Protein AF-A0A932DBH8-F1 (afdb_monomer_lite)

Foldseek 3Di:
DDDDPDDDPDPDPPPQADDLVRVLVCLVPDDLLCCCVRQFLDDAFPLCPVPSVLLVVLLVLLCVLQVAHSSQKGWGACRRRQAGLAQVGPGHGDDQADATEIEGEDQVLLVQQVVLLCVVQVVCVPPDDDLRVVLSVVVVVCVVLQKDFLLPSDRPDPDDDPSCVSSVVSNVSQCCSQVCSCVDPSCPVHHYGYMYGNDVVSVSVVSSVSSVSNNVVSVVVD

Secondary structure (DSSP, 8-state):
------PPP------SS--HHHHHHHHHHS-HHHHIIIIIISS--GGGTT-THHHHHHHHHHHHHHT--GGGEEEEHHHHHSB--SGGGTTPBP-TTS-EEEEEE-HHHHHHHHHHHHHHHGGGTTT--HHHHHHHHHHHHHHHTTEE-GGG----SSS--GGGHHHHHHHHHHHHHHHHGGGSTTTTT--EEEEEESSHHHHHHHHHHHHHHHHHHHHTT-

Structure (mmCIF, N/CA/C/O backbone):
data_AF-A0A932DBH8-F1
#
_entry.id   AF-A0A932DBH8-F1
#
loop_
_atom_site.group_PDB
_atom_site.id
_atom_site.type_symbol
_atom_site.label_atom_id
_atom_site.label_alt_id
_atom_site.label_comp_id
_atom_site.label_asym_id
_atom_site.label_entity_id
_atom_site.label_seq_id
_atom_site.pdbx_PDB_ins_code
_atom_site.Cartn_x
_atom_site.Cartn_y
_atom_site.Cartn_z
_atom_site.occupancy
_atom_site.B_iso_or_equiv
_atom_site.auth_seq_id
_atom_site.auth_comp_id
_atom_site.auth_asym_id
_atom_site.auth_atom_id
_atom_site.pdbx_PDB_model_num
ATOM 1 N N . MET A 1 1 ? -12.912 -29.266 56.607 1.00 39.12 1 MET A N 1
ATOM 2 C CA . MET A 1 1 ? -12.223 -28.387 55.636 1.00 39.12 1 MET A CA 1
ATOM 3 C C . MET A 1 1 ? -13.196 -28.036 54.517 1.00 39.12 1 MET A C 1
ATOM 5 O O . MET A 1 1 ? -13.560 -28.918 53.755 1.00 39.12 1 MET A O 1
ATOM 9 N N . LYS A 1 2 ? -13.690 -26.791 54.468 1.00 37.81 2 LYS A N 1
ATOM 10 C CA . LYS A 1 2 ? -14.520 -26.282 53.362 1.00 37.81 2 LYS A CA 1
ATOM 11 C C . LYS A 1 2 ? -13.578 -25.707 52.302 1.00 37.81 2 LYS A C 1
ATOM 13 O O . LYS A 1 2 ? -12.932 -24.700 52.573 1.00 37.81 2 LYS A O 1
ATOM 18 N N . LEU A 1 3 ? -13.473 -26.346 51.137 1.00 34.62 3 LEU A N 1
ATOM 19 C CA . LEU A 1 3 ? -12.792 -25.749 49.989 1.00 34.62 3 LEU A CA 1
ATOM 20 C C . LEU A 1 3 ? -13.717 -24.713 49.348 1.00 34.62 3 LEU A C 1
ATOM 22 O O . LEU A 1 3 ? -14.810 -25.021 48.877 1.00 34.62 3 LEU A O 1
ATOM 26 N N . CYS A 1 4 ? -13.262 -23.467 49.410 1.00 33.50 4 CYS A N 1
ATOM 27 C CA . CYS A 1 4 ? -13.858 -22.302 48.786 1.00 33.50 4 CYS A CA 1
ATOM 28 C C . CYS A 1 4 ? -13.697 -22.434 47.264 1.00 33.50 4 CYS A C 1
ATOM 30 O O . CYS A 1 4 ? -12.574 -22.465 46.767 1.00 33.50 4 CYS A O 1
ATOM 32 N N . ALA A 1 5 ? -14.802 -22.544 46.526 1.00 35.19 5 ALA A N 1
ATOM 33 C CA . ALA A 1 5 ? -14.783 -22.475 45.070 1.00 35.19 5 ALA A CA 1
ATOM 34 C C . ALA A 1 5 ? -14.672 -21.002 44.652 1.00 35.19 5 ALA A C 1
ATOM 36 O O . ALA A 1 5 ? -15.666 -20.278 44.584 1.00 35.19 5 ALA A O 1
ATOM 37 N N . THR A 1 6 ? -13.449 -20.543 44.398 1.00 35.84 6 THR A N 1
ATOM 38 C CA . THR A 1 6 ? -13.183 -19.272 43.724 1.00 35.84 6 THR A CA 1
ATOM 39 C C . THR A 1 6 ? -13.709 -19.370 42.294 1.00 35.84 6 THR A C 1
ATOM 41 O O . THR A 1 6 ? -13.144 -20.066 41.451 1.00 35.84 6 THR A O 1
ATOM 44 N N . LYS A 1 7 ? -14.828 -18.690 42.015 1.00 37.97 7 LYS A N 1
ATOM 45 C CA . LYS A 1 7 ? -15.290 -18.446 40.644 1.00 37.97 7 LYS A CA 1
ATOM 46 C C . LYS A 1 7 ? -14.158 -17.765 39.875 1.00 37.97 7 LYS A C 1
ATOM 48 O O . LYS A 1 7 ? -13.693 -16.705 40.291 1.00 37.97 7 LYS A O 1
ATOM 53 N N . MET A 1 8 ? -13.732 -18.376 38.770 1.00 27.36 8 MET A N 1
ATOM 54 C CA . MET A 1 8 ? -12.847 -17.721 37.811 1.00 27.36 8 MET A CA 1
ATOM 55 C C . MET A 1 8 ? -13.510 -16.420 37.335 1.00 27.36 8 MET A C 1
ATOM 57 O O . MET A 1 8 ? -14.728 -16.419 37.119 1.00 27.36 8 MET A O 1
ATOM 61 N N . PRO A 1 9 ? -12.757 -15.316 37.190 1.00 32.94 9 PRO A N 1
ATOM 62 C CA . PRO A 1 9 ? -13.308 -14.090 36.645 1.00 32.94 9 PRO A CA 1
ATOM 63 C C . PRO A 1 9 ? -13.837 -14.398 35.247 1.00 32.94 9 PRO A C 1
ATOM 65 O O . PRO A 1 9 ? -13.122 -14.940 34.409 1.00 32.94 9 PRO A O 1
ATOM 68 N N . THR A 1 10 ? -15.102 -14.077 35.007 1.00 35.34 10 THR A N 1
ATOM 69 C CA . THR A 1 10 ? -15.668 -14.028 33.663 1.00 35.34 10 THR A CA 1
ATOM 70 C C . THR A 1 10 ? -14.841 -13.036 32.854 1.00 35.34 10 THR A C 1
ATOM 72 O O . THR A 1 10 ? -14.970 -11.827 33.060 1.00 35.34 10 THR A O 1
ATOM 75 N N . GLU A 1 11 ? -13.971 -13.540 31.977 1.00 32.91 11 GLU A N 1
ATOM 76 C CA . GLU A 1 11 ? -13.321 -12.734 30.951 1.00 32.91 11 GLU A CA 1
ATOM 77 C C . GLU A 1 11 ? -14.417 -12.012 30.167 1.00 32.91 11 GLU A C 1
ATOM 79 O O . GLU A 1 11 ? -15.213 -12.613 29.443 1.00 32.91 11 GLU A O 1
ATOM 84 N N . GLN A 1 12 ? -14.498 -10.696 30.359 1.00 31.27 12 GLN A N 1
ATOM 85 C CA . GLN A 1 12 ? -15.204 -9.837 29.425 1.00 31.27 12 GLN A CA 1
ATOM 86 C C . GLN A 1 12 ? -14.538 -10.028 28.057 1.00 31.27 12 GLN A C 1
ATOM 88 O O . GLN A 1 12 ? -13.306 -10.040 27.999 1.00 31.27 12 GLN A O 1
ATOM 93 N N . PRO A 1 13 ? -15.297 -10.174 26.957 1.00 32.88 13 PRO A N 1
ATOM 94 C CA . PRO A 1 13 ? -14.702 -10.362 25.643 1.00 32.88 13 PRO A CA 1
ATOM 95 C C . PRO A 1 13 ? -13.777 -9.177 25.359 1.00 32.88 13 PRO A C 1
ATOM 97 O O . PRO A 1 13 ? -14.229 -8.031 25.293 1.00 32.88 13 PRO A O 1
ATOM 100 N N . SER A 1 14 ? -12.475 -9.442 25.236 1.00 40.16 14 SER A N 1
ATOM 101 C CA . SER A 1 14 ? -11.484 -8.419 24.919 1.00 40.16 14 SER A CA 1
ATOM 102 C C . SER A 1 14 ? -11.937 -7.669 23.667 1.00 40.16 14 SER A C 1
ATOM 104 O O . SER A 1 14 ? -12.169 -8.283 22.622 1.00 40.16 14 SER A O 1
ATOM 106 N N . LYS A 1 15 ? -12.076 -6.341 23.735 1.00 56.12 15 LYS A N 1
ATOM 107 C CA . LYS A 1 15 ? -12.276 -5.529 22.528 1.00 56.12 15 LYS A CA 1
ATOM 108 C C . LYS A 1 15 ? -11.072 -5.757 21.603 1.00 56.12 15 LYS A C 1
ATOM 110 O O . LYS A 1 15 ? -9.999 -5.216 21.842 1.00 56.12 15 LYS A O 1
ATOM 115 N N . ASN A 1 16 ? -11.243 -6.549 20.542 1.00 76.69 16 ASN A N 1
ATOM 116 C CA . ASN A 1 16 ? -10.166 -6.859 19.586 1.00 76.69 16 ASN A CA 1
ATOM 117 C C . ASN A 1 16 ? -9.625 -5.620 18.843 1.00 76.69 16 ASN A C 1
ATOM 119 O O . ASN A 1 16 ? -8.547 -5.684 18.254 1.00 76.69 16 ASN A O 1
ATOM 123 N N . TYR A 1 17 ? -10.349 -4.497 18.877 1.00 90.81 17 TYR A N 1
ATOM 124 C CA . TYR A 1 17 ? -10.002 -3.255 18.190 1.00 90.81 17 TYR A CA 1
ATOM 125 C C . TYR A 1 17 ? -10.025 -2.080 19.173 1.00 90.81 17 TYR A C 1
ATOM 127 O O . TYR A 1 17 ? -11.012 -1.952 19.906 1.00 90.81 17 TYR A O 1
ATOM 135 N N . PRO A 1 18 ? -8.990 -1.219 19.187 1.00 93.75 18 PRO A N 1
ATOM 136 C CA . PRO A 1 18 ? -9.001 -0.026 20.019 1.00 93.75 18 PRO A CA 1
ATOM 137 C C . PRO A 1 18 ? -10.040 0.974 19.502 1.00 93.75 18 PRO A C 1
ATOM 139 O O . PRO A 1 18 ? -10.257 1.112 18.298 1.00 93.75 18 PRO A O 1
ATOM 142 N N . THR A 1 19 ? -10.660 1.719 20.407 1.00 95.56 19 THR A N 1
ATOM 143 C CA . THR A 1 19 ? -11.367 2.958 20.069 1.00 95.56 19 THR A CA 1
ATOM 144 C C . THR A 1 19 ? -10.372 4.027 19.609 1.00 95.56 19 THR A C 1
ATOM 146 O O . THR A 1 19 ? -9.172 3.930 19.864 1.00 95.56 19 THR A O 1
ATOM 149 N N . ALA A 1 20 ? -10.858 5.093 18.970 1.00 95.25 20 ALA A N 1
ATOM 150 C CA . ALA A 1 20 ? -9.999 6.209 18.574 1.00 95.25 20 ALA A CA 1
ATOM 151 C C . ALA A 1 20 ? -9.260 6.840 19.771 1.00 95.25 20 ALA A C 1
ATOM 153 O O . ALA A 1 20 ? -8.087 7.176 19.648 1.00 95.25 20 ALA A O 1
ATOM 154 N N . ALA A 1 21 ? -9.917 6.964 20.930 1.00 95.31 21 ALA A N 1
ATOM 155 C CA . ALA A 1 21 ? -9.308 7.499 22.148 1.00 95.31 21 ALA A CA 1
ATOM 156 C C . ALA A 1 21 ? -8.219 6.567 22.704 1.00 95.31 21 ALA A C 1
ATOM 158 O O . ALA A 1 21 ? -7.109 7.013 22.981 1.00 95.31 21 ALA A O 1
ATOM 159 N N . GLU A 1 22 ? -8.498 5.262 22.781 1.00 96.25 22 GLU A N 1
ATOM 160 C CA . GLU A 1 22 ? -7.494 4.259 23.164 1.00 96.25 22 GLU A CA 1
ATOM 161 C C . GLU A 1 22 ? -6.307 4.278 22.190 1.00 96.25 22 GLU A C 1
ATOM 163 O O . GLU A 1 22 ? -5.158 4.216 22.612 1.00 96.25 22 GLU A O 1
ATOM 168 N N . PHE A 1 23 ? -6.558 4.431 20.886 1.00 96.69 23 PHE A N 1
ATOM 169 C CA . PHE A 1 23 ? -5.492 4.502 19.891 1.00 96.69 23 PHE A CA 1
ATOM 170 C C . PHE A 1 23 ? -4.655 5.780 19.999 1.00 96.69 23 PHE A C 1
ATOM 172 O O . PHE A 1 23 ? -3.435 5.697 19.885 1.00 96.69 23 PHE A O 1
ATOM 179 N N . LYS A 1 24 ? -5.266 6.942 20.278 1.00 96.25 24 LYS A N 1
ATOM 180 C CA . LYS A 1 24 ? -4.522 8.172 20.611 1.00 96.25 24 LYS A CA 1
ATOM 181 C C . LYS A 1 24 ? -3.577 7.928 21.789 1.00 96.25 24 LYS A C 1
ATOM 183 O O . LYS A 1 24 ? -2.393 8.237 21.687 1.00 96.25 24 LYS A O 1
ATOM 188 N N . GLN A 1 25 ? -4.065 7.280 22.847 1.00 96.44 25 GLN A N 1
ATOM 189 C CA . GLN A 1 25 ? -3.234 6.944 24.001 1.00 96.44 25 GLN A CA 1
ATOM 190 C C . GLN A 1 25 ? -2.076 6.011 23.629 1.00 96.44 25 GLN A C 1
ATOM 192 O O . GLN A 1 25 ? -0.950 6.221 24.080 1.00 96.44 25 GLN A O 1
ATOM 197 N N . LEU A 1 26 ? -2.310 5.014 22.767 1.00 96.56 26 LEU A N 1
ATOM 198 C CA . LEU A 1 26 ? -1.238 4.152 22.258 1.00 96.56 26 LEU A CA 1
ATOM 199 C C . LEU A 1 26 ? -0.172 4.969 21.515 1.00 96.56 26 LEU A C 1
ATOM 201 O O . LEU A 1 26 ? 1.011 4.794 21.790 1.00 96.56 26 LEU A O 1
ATOM 205 N N . LEU A 1 27 ? -0.570 5.890 20.628 1.00 96.88 27 LEU A N 1
ATOM 206 C CA . LEU A 1 27 ? 0.367 6.739 19.876 1.00 96.88 27 LEU A CA 1
ATOM 207 C C . LEU A 1 27 ? 1.259 7.592 20.792 1.00 96.88 27 LEU A C 1
ATOM 209 O O . LEU A 1 27 ? 2.428 7.826 20.470 1.00 96.88 27 LEU A O 1
ATOM 213 N N . LEU A 1 28 ? 0.728 8.055 21.925 1.00 96.19 28 LEU A N 1
ATOM 214 C CA . LEU A 1 28 ? 1.473 8.853 22.899 1.00 96.19 28 LEU A CA 1
ATOM 215 C C . LEU A 1 28 ? 2.406 8.001 23.770 1.00 96.19 28 LEU A C 1
ATOM 217 O O . LEU A 1 28 ? 3.508 8.449 24.079 1.00 96.19 28 LEU A O 1
ATOM 221 N N . THR A 1 29 ? 2.004 6.774 24.110 1.00 96.69 29 THR A N 1
ATOM 222 C CA . THR A 1 29 ? 2.664 5.957 25.147 1.00 96.69 29 THR A CA 1
ATOM 223 C C . THR A 1 29 ? 3.540 4.813 24.637 1.00 96.69 29 THR A C 1
ATOM 225 O O . THR A 1 29 ? 4.365 4.319 25.401 1.00 96.69 29 THR A O 1
ATOM 228 N N . GLN A 1 30 ? 3.395 4.378 23.381 1.00 97.25 30 GLN A N 1
ATOM 229 C CA . GLN A 1 30 ? 4.128 3.227 22.833 1.00 97.25 30 GLN A CA 1
ATOM 230 C C . GLN A 1 30 ? 5.017 3.598 21.635 1.00 97.25 30 GLN A C 1
ATOM 232 O O . GLN A 1 30 ? 4.721 4.553 20.904 1.00 97.25 30 GLN A O 1
ATOM 237 N N . PRO A 1 31 ? 6.091 2.826 21.373 1.00 98.25 31 PRO A N 1
ATOM 238 C CA . PRO A 1 31 ? 6.855 2.942 20.137 1.00 98.25 31 PRO A CA 1
ATOM 239 C C . PRO A 1 31 ? 5.971 2.696 18.907 1.00 98.25 31 PRO A C 1
ATOM 241 O O . PRO A 1 31 ? 5.260 1.696 18.813 1.00 98.25 31 PRO A O 1
ATOM 244 N N . LEU A 1 32 ? 6.039 3.589 17.916 1.00 98.25 32 LEU A N 1
ATOM 245 C CA . LEU A 1 32 ? 5.157 3.528 16.741 1.00 98.25 32 LEU A CA 1
ATOM 246 C C . LEU A 1 32 ? 5.311 2.229 15.938 1.00 98.25 32 LEU A C 1
ATOM 248 O O . LEU A 1 32 ? 4.333 1.728 15.390 1.00 98.25 32 LEU A O 1
ATOM 252 N N . GLU A 1 33 ? 6.518 1.670 15.880 1.00 98.25 33 GLU A N 1
ATOM 253 C CA . GLU A 1 33 ? 6.774 0.393 15.209 1.00 98.25 33 GLU A CA 1
ATOM 254 C C . GLU A 1 33 ? 6.017 -0.772 15.852 1.00 98.25 33 GLU A C 1
ATOM 256 O O . GLU A 1 33 ? 5.473 -1.620 15.142 1.00 98.25 33 GLU A O 1
ATOM 261 N N . GLU A 1 34 ? 5.943 -0.803 17.184 1.00 97.94 34 GLU A N 1
ATOM 262 C CA . GLU A 1 34 ? 5.200 -1.826 17.923 1.00 97.94 34 GLU A CA 1
ATOM 263 C C . GLU A 1 34 ? 3.701 -1.695 17.662 1.00 97.94 34 GLU A C 1
ATOM 265 O O . GLU A 1 34 ? 3.031 -2.695 17.398 1.00 97.94 34 GLU A O 1
ATOM 270 N N . ILE A 1 35 ? 3.187 -0.461 17.616 1.00 97.81 35 ILE A N 1
ATOM 271 C CA . ILE A 1 35 ? 1.789 -0.187 17.264 1.00 97.81 35 ILE A CA 1
ATOM 272 C C . ILE A 1 35 ? 1.485 -0.684 15.847 1.00 97.81 35 ILE A C 1
ATOM 274 O O . ILE A 1 35 ? 0.476 -1.361 15.644 1.00 97.81 35 ILE A O 1
ATOM 278 N N . VAL A 1 36 ? 2.345 -0.396 14.861 1.00 98.19 36 VAL A N 1
ATOM 279 C CA . VAL A 1 36 ? 2.147 -0.873 13.482 1.00 98.19 36 VAL A CA 1
ATOM 280 C C . VAL A 1 36 ? 2.123 -2.401 13.443 1.00 98.19 36 VAL A C 1
ATOM 282 O O . VAL A 1 36 ? 1.175 -2.983 12.909 1.00 98.19 36 VAL A O 1
ATOM 285 N N . LYS A 1 37 ? 3.113 -3.067 14.046 1.00 97.25 37 LYS A N 1
ATOM 286 C CA . LYS A 1 37 ? 3.195 -4.536 14.058 1.00 97.25 37 LYS A CA 1
ATOM 287 C C . LYS A 1 37 ? 1.969 -5.161 14.733 1.00 97.25 37 LYS A C 1
ATOM 289 O O . LYS A 1 37 ? 1.332 -6.037 14.151 1.00 97.25 37 LYS A O 1
ATOM 294 N N . ALA A 1 38 ? 1.592 -4.672 15.914 1.00 95.31 38 ALA A N 1
ATOM 295 C CA . ALA A 1 38 ? 0.528 -5.259 16.725 1.00 95.31 38 ALA A CA 1
ATOM 296 C C . ALA A 1 38 ? -0.892 -4.903 16.255 1.00 95.31 38 ALA A C 1
ATOM 298 O O . ALA A 1 38 ? -1.810 -5.704 16.427 1.00 95.31 38 ALA A O 1
ATOM 299 N N . ARG A 1 39 ? -1.109 -3.703 15.696 1.00 95.19 39 ARG A N 1
ATOM 300 C CA . ARG A 1 39 ? -2.458 -3.186 15.384 1.00 95.19 39 ARG A CA 1
ATOM 301 C C . ARG A 1 39 ? -2.751 -3.053 13.896 1.00 95.19 39 ARG A C 1
ATOM 303 O O . ARG A 1 39 ? -3.919 -3.125 13.521 1.00 95.19 39 ARG A O 1
ATOM 310 N N . ILE A 1 40 ? -1.733 -2.877 13.052 1.00 96.00 40 ILE A N 1
ATOM 311 C CA . ILE A 1 40 ? -1.911 -2.696 11.603 1.00 96.00 40 ILE A CA 1
ATOM 312 C C . ILE A 1 40 ? -1.561 -3.977 10.838 1.00 96.00 40 ILE A C 1
ATOM 314 O O . ILE A 1 40 ? -2.340 -4.388 9.983 1.00 96.00 40 ILE A O 1
ATOM 318 N N . PHE A 1 41 ? -0.453 -4.652 11.155 1.00 96.75 41 PHE A N 1
ATOM 319 C CA . PHE A 1 41 ? -0.038 -5.861 10.426 1.00 96.75 41 PHE A CA 1
ATOM 320 C C . PHE A 1 41 ? -0.645 -7.160 10.972 1.00 96.75 41 PHE A C 1
ATOM 322 O O . PHE A 1 41 ? -0.900 -8.083 10.204 1.00 96.75 41 PHE A O 1
ATOM 329 N N . ALA A 1 42 ? -0.935 -7.241 12.270 1.00 92.44 42 ALA A N 1
ATOM 330 C CA . ALA A 1 42 ? -1.436 -8.467 12.892 1.00 92.44 42 ALA A CA 1
ATOM 331 C C . ALA A 1 42 ? -2.961 -8.491 13.080 1.00 92.44 42 ALA A C 1
ATOM 333 O O . ALA A 1 42 ? -3.599 -7.460 13.292 1.00 92.44 42 ALA A O 1
ATOM 334 N N . GLY A 1 43 ? -3.550 -9.690 13.065 1.00 91.06 43 GLY A N 1
ATOM 335 C CA . GLY A 1 43 ? -4.957 -9.941 13.398 1.00 91.06 43 GLY A CA 1
ATOM 336 C C . GLY A 1 43 ? -5.954 -9.702 12.259 1.00 91.06 43 GLY A C 1
ATOM 337 O O . GLY A 1 43 ? -5.611 -9.223 11.175 1.00 91.06 43 GLY A O 1
ATOM 338 N N . VAL A 1 44 ? -7.226 -10.003 12.520 1.00 93.38 44 VAL A N 1
ATOM 339 C CA . VAL A 1 44 ? -8.316 -9.857 11.541 1.00 93.38 44 VAL A CA 1
ATOM 340 C C . VAL A 1 44 ? -8.663 -8.371 11.348 1.00 93.38 44 VAL A C 1
ATOM 342 O O . VAL A 1 44 ? -8.755 -7.645 12.339 1.00 93.38 44 VAL A O 1
ATOM 345 N N . PRO A 1 45 ? -8.845 -7.866 10.116 1.00 96.00 45 PRO A N 1
ATOM 346 C CA . PRO A 1 45 ? -9.290 -6.497 9.863 1.00 96.00 45 PRO A CA 1
ATOM 347 C C . PRO A 1 45 ? -10.661 -6.202 10.464 1.00 96.00 45 PRO A C 1
ATOM 349 O O . PRO A 1 45 ? -11.558 -7.039 10.392 1.00 96.00 45 PRO A O 1
ATOM 352 N N . TYR A 1 46 ? -10.846 -4.993 10.996 1.00 96.62 46 TYR A N 1
ATOM 353 C CA . TYR A 1 46 ? -12.129 -4.522 11.526 1.00 96.62 46 TYR A CA 1
ATOM 354 C C . TYR A 1 46 ? -13.282 -4.750 10.539 1.00 96.62 46 TYR A C 1
ATOM 356 O O . TYR A 1 46 ? -14.341 -5.255 10.920 1.00 96.62 46 TYR A O 1
ATOM 364 N N . ALA A 1 47 ? -13.046 -4.473 9.253 1.00 95.44 47 ALA A N 1
ATOM 365 C CA . ALA A 1 47 ? -14.006 -4.672 8.170 1.00 95.44 47 ALA A CA 1
ATOM 366 C C . ALA A 1 47 ? -14.487 -6.128 8.016 1.00 95.44 47 ALA A C 1
ATOM 368 O O . ALA A 1 47 ? -15.566 -6.356 7.470 1.00 95.44 47 ALA A O 1
ATOM 369 N N . PHE A 1 48 ? -13.715 -7.103 8.504 1.00 94.81 48 PHE A N 1
ATOM 370 C CA . PHE A 1 48 ? -14.013 -8.537 8.443 1.00 94.81 48 PHE A CA 1
ATOM 371 C C . PHE A 1 48 ? -14.260 -9.155 9.824 1.00 94.81 48 PHE A C 1
ATOM 373 O O . PHE A 1 48 ? -14.427 -10.364 9.931 1.00 94.81 48 PHE A O 1
ATOM 380 N N . SER A 1 49 ? -14.349 -8.346 10.883 1.00 93.00 49 SER A N 1
ATOM 381 C CA . SER A 1 49 ? -14.556 -8.814 12.264 1.00 93.00 49 SER A CA 1
ATOM 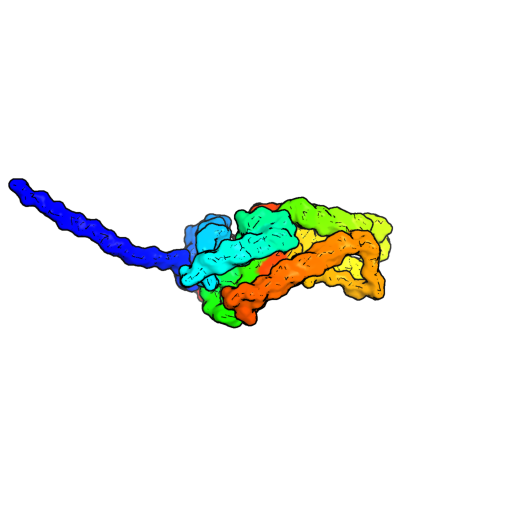382 C C . SER A 1 49 ? -15.770 -9.737 12.430 1.00 93.00 49 SER A C 1
ATOM 384 O O . SER A 1 49 ? -15.716 -10.705 13.182 1.00 93.00 49 SER A O 1
ATOM 386 N N . LYS A 1 50 ? -16.857 -9.472 11.693 1.00 91.62 50 LYS A N 1
ATOM 387 C CA . LYS A 1 50 ? -18.080 -10.296 11.687 1.00 91.62 50 LYS A CA 1
ATOM 388 C C . LYS A 1 50 ? -18.069 -11.418 10.642 1.00 91.62 50 LYS A C 1
ATOM 390 O O . LYS A 1 50 ? -18.971 -12.248 10.646 1.00 91.62 50 LYS A O 1
ATOM 395 N N . ARG A 1 51 ? -17.107 -11.408 9.714 1.00 90.56 51 ARG A N 1
ATOM 396 C CA . ARG A 1 51 ? -16.975 -12.374 8.609 1.00 90.56 51 ARG A CA 1
ATOM 397 C C . ARG A 1 51 ? -15.497 -12.647 8.299 1.00 90.56 51 ARG A C 1
ATOM 399 O O . ARG A 1 51 ? -15.013 -12.214 7.253 1.00 90.56 51 ARG A O 1
ATOM 406 N N . PRO A 1 52 ? -14.764 -13.353 9.176 1.00 90.62 52 PRO A N 1
ATOM 407 C CA . PRO A 1 52 ? -13.326 -13.560 8.991 1.00 90.62 52 PRO A CA 1
ATOM 408 C C . PRO A 1 52 ? -12.962 -14.245 7.663 1.00 90.62 52 PRO A C 1
ATOM 410 O O . PRO A 1 52 ? -11.947 -13.900 7.072 1.00 90.62 52 PRO A O 1
ATOM 413 N N . GLN A 1 53 ? -13.836 -15.110 7.131 1.00 93.81 53 GLN A N 1
ATOM 414 C CA . GLN A 1 53 ? -13.659 -15.795 5.837 1.00 93.81 53 GLN A CA 1
ATOM 415 C C . GLN A 1 53 ? -13.503 -14.841 4.636 1.00 93.81 53 GLN A C 1
ATOM 417 O O . GLN A 1 53 ? -12.906 -15.204 3.619 1.00 93.81 53 GLN A O 1
ATOM 422 N N . ALA A 1 54 ? -13.999 -13.601 4.738 1.00 95.12 54 ALA A N 1
ATOM 423 C CA . ALA A 1 54 ? -13.778 -12.585 3.712 1.00 95.12 54 ALA A CA 1
ATOM 424 C C . ALA A 1 54 ? -12.280 -12.256 3.572 1.00 95.12 54 ALA A C 1
ATOM 426 O O . ALA A 1 54 ? -11.795 -12.029 2.466 1.00 95.12 54 ALA A O 1
ATOM 427 N N . MET A 1 55 ? -11.520 -12.294 4.672 1.00 95.38 55 MET A N 1
ATOM 428 C CA . MET A 1 55 ? -10.070 -12.086 4.654 1.00 95.38 55 MET A CA 1
ATOM 429 C C . MET A 1 55 ? -9.363 -13.155 3.820 1.00 95.38 55 MET A C 1
ATOM 431 O O . MET A 1 55 ? -8.536 -12.821 2.971 1.00 95.38 55 MET A O 1
ATOM 435 N N . ASP A 1 56 ? -9.721 -14.422 4.025 1.00 95.44 56 ASP A N 1
ATOM 436 C CA . ASP A 1 56 ? -9.140 -15.545 3.289 1.00 95.44 56 ASP A CA 1
ATOM 437 C C . ASP A 1 56 ? -9.525 -15.486 1.810 1.00 95.44 56 ASP A C 1
ATOM 439 O O . ASP A 1 56 ? -8.687 -15.702 0.939 1.00 95.44 56 ASP A O 1
ATOM 443 N N . THR A 1 57 ? -10.767 -15.093 1.512 1.00 97.38 57 THR A N 1
ATOM 444 C CA . THR A 1 57 ? -11.233 -14.878 0.134 1.00 97.38 57 THR A CA 1
ATOM 445 C C . THR A 1 57 ? -10.407 -13.804 -0.576 1.00 97.38 57 THR A C 1
ATOM 447 O O . THR A 1 57 ? -9.931 -14.038 -1.686 1.00 97.38 57 THR A O 1
ATOM 450 N N . LEU A 1 58 ? -10.188 -12.648 0.065 1.00 98.00 58 LEU A N 1
ATOM 451 C CA . LEU A 1 58 ? -9.371 -11.562 -0.489 1.00 98.00 58 LEU A CA 1
ATOM 452 C C . LEU A 1 58 ? -7.934 -12.017 -0.744 1.00 98.00 58 LEU A C 1
ATOM 454 O O . LEU A 1 58 ? -7.405 -11.792 -1.833 1.00 98.00 58 LEU A O 1
ATOM 458 N N . ARG A 1 59 ? -7.317 -12.666 0.251 1.00 97.56 59 ARG A N 1
ATOM 459 C CA . ARG A 1 59 ? -5.937 -13.154 0.163 1.00 97.56 59 ARG A CA 1
ATOM 460 C C . ARG A 1 59 ? -5.785 -14.169 -0.950 1.00 97.56 59 ARG A C 1
ATOM 462 O O . ARG A 1 59 ? -5.016 -13.928 -1.868 1.00 97.56 59 ARG A O 1
ATOM 469 N N . ASN A 1 60 ? -6.576 -15.238 -0.927 1.00 97.56 60 ASN A N 1
ATOM 470 C CA . ASN A 1 60 ? -6.510 -16.296 -1.931 1.00 97.56 60 ASN A CA 1
ATOM 471 C C . ASN A 1 60 ? -6.755 -15.746 -3.338 1.00 97.56 60 ASN A C 1
ATOM 473 O O . ASN A 1 60 ? -6.060 -16.121 -4.280 1.00 97.56 60 ASN A O 1
ATOM 477 N N . HIS A 1 61 ? -7.710 -14.825 -3.489 1.00 98.38 61 HIS A N 1
ATOM 478 C CA . HIS A 1 61 ? -7.983 -14.205 -4.776 1.00 98.38 61 HIS A CA 1
ATOM 479 C C . HIS A 1 61 ? -6.780 -13.413 -5.306 1.00 98.38 61 HIS A C 1
ATOM 481 O O . HIS A 1 61 ? -6.305 -13.688 -6.409 1.00 98.38 61 HIS A O 1
ATOM 487 N N . LEU A 1 62 ? -6.266 -12.455 -4.526 1.00 98.25 62 LEU A N 1
ATOM 488 C CA . LEU A 1 62 ? -5.140 -11.618 -4.949 1.00 98.25 62 LEU A CA 1
ATOM 489 C C . LEU A 1 62 ? -3.860 -12.441 -5.123 1.00 98.25 62 LEU A C 1
ATOM 491 O O . LEU A 1 62 ? -3.132 -12.232 -6.091 1.00 98.25 62 LEU A O 1
ATOM 495 N N . SER A 1 63 ? -3.626 -13.424 -4.255 1.00 97.75 63 SER A N 1
ATOM 496 C CA . SER A 1 63 ? -2.508 -14.357 -4.366 1.00 97.75 63 SER A CA 1
ATOM 497 C C . SER A 1 63 ? -2.529 -15.144 -5.660 1.00 97.75 63 SER A C 1
ATOM 499 O O . SER A 1 63 ? -1.517 -15.198 -6.354 1.00 97.75 63 SER A O 1
ATOM 501 N N . ASN A 1 64 ? -3.682 -15.697 -6.033 1.00 97.75 64 ASN A N 1
ATOM 502 C CA . ASN A 1 64 ? -3.810 -16.468 -7.263 1.00 97.75 64 ASN A CA 1
ATOM 503 C C . ASN A 1 64 ? -3.675 -15.586 -8.511 1.00 97.75 64 ASN A C 1
ATOM 505 O O . ASN A 1 64 ? -3.015 -15.978 -9.472 1.00 97.75 64 ASN A O 1
ATOM 509 N N . GLN A 1 65 ? -4.278 -14.393 -8.507 1.00 97.88 65 GLN A N 1
ATOM 510 C CA . GLN A 1 65 ? -4.244 -13.493 -9.664 1.00 97.88 65 GLN A CA 1
ATOM 511 C C . GLN A 1 65 ? -2.865 -12.853 -9.878 1.00 97.88 65 GLN A C 1
ATOM 513 O O . GLN A 1 65 ? -2.436 -12.691 -11.018 1.00 97.88 65 GLN A O 1
ATOM 518 N N . LEU A 1 66 ? -2.166 -12.495 -8.798 1.00 97.44 66 LEU A N 1
ATOM 519 C CA . LEU A 1 66 ? -0.906 -11.745 -8.854 1.00 97.44 66 LEU A CA 1
ATOM 520 C C . LEU A 1 66 ? 0.332 -12.602 -8.574 1.00 97.44 66 LEU A C 1
ATOM 522 O O . LEU A 1 66 ? 1.448 -12.098 -8.680 1.00 97.44 66 LEU A O 1
ATOM 526 N N . ARG A 1 67 ? 0.145 -13.888 -8.245 1.00 97.31 67 ARG A N 1
ATOM 527 C CA . ARG A 1 67 ? 1.202 -14.831 -7.840 1.00 97.31 67 ARG A CA 1
ATOM 528 C C . ARG A 1 67 ? 2.009 -14.325 -6.639 1.00 97.31 67 ARG A C 1
ATOM 530 O O . ARG A 1 67 ? 3.228 -14.448 -6.608 1.00 97.31 67 ARG A O 1
ATOM 537 N N . ILE A 1 68 ? 1.314 -13.741 -5.664 1.00 96.69 68 ILE A N 1
ATOM 538 C CA . ILE A 1 68 ? 1.893 -13.210 -4.422 1.00 96.69 68 ILE A CA 1
ATOM 539 C C . ILE A 1 68 ? 1.539 -14.165 -3.275 1.00 96.69 68 ILE A C 1
ATOM 541 O O . ILE A 1 68 ? 0.377 -14.562 -3.183 1.00 96.69 68 ILE A O 1
ATOM 545 N N . PRO A 1 69 ? 2.470 -14.520 -2.375 1.00 96.75 69 PRO A N 1
ATOM 546 C CA . PRO A 1 69 ? 2.135 -15.336 -1.210 1.00 96.75 69 PRO A CA 1
ATOM 547 C C . PRO A 1 69 ? 1.011 -14.700 -0.362 1.00 96.75 69 PRO A C 1
ATOM 549 O O . PRO A 1 69 ? 1.043 -13.487 -0.138 1.00 96.75 69 PRO A O 1
ATOM 552 N N . PRO A 1 70 ? -0.006 -15.455 0.088 1.00 96.31 70 PRO A N 1
ATOM 553 C CA . PRO A 1 70 ? -1.168 -14.908 0.805 1.00 96.31 70 PRO A CA 1
ATOM 554 C C . PRO A 1 70 ? -0.825 -14.205 2.121 1.00 96.31 70 PRO A C 1
ATOM 556 O O . PRO A 1 70 ? -1.494 -13.242 2.503 1.00 96.31 70 PRO A O 1
ATOM 559 N N . GLU A 1 71 ? 0.240 -14.625 2.795 1.00 95.12 71 GLU A N 1
ATOM 560 C CA . GLU A 1 71 ? 0.797 -13.973 3.979 1.00 95.12 71 GLU A CA 1
ATOM 561 C C . GLU A 1 71 ? 1.328 -12.560 3.692 1.00 95.12 71 GLU A C 1
ATOM 563 O O . GLU A 1 71 ? 1.327 -11.707 4.579 1.00 95.12 71 GLU A O 1
ATOM 568 N N . ASN A 1 72 ? 1.692 -12.278 2.438 1.00 98.12 72 ASN A N 1
ATOM 569 C CA . ASN A 1 72 ? 2.150 -10.967 1.993 1.00 98.12 72 ASN A CA 1
ATOM 570 C C . ASN A 1 72 ? 1.012 -10.035 1.574 1.00 98.12 72 ASN A C 1
ATOM 572 O O . ASN A 1 72 ? 1.287 -8.950 1.070 1.00 98.12 72 ASN A O 1
ATOM 576 N N . VAL A 1 73 ? -0.246 -10.433 1.782 1.00 98.25 73 VAL A N 1
ATOM 577 C CA . VAL A 1 73 ? -1.439 -9.639 1.477 1.00 98.25 73 VAL A CA 1
ATOM 578 C C . VAL A 1 73 ? -2.145 -9.273 2.785 1.00 98.25 73 VAL A C 1
ATOM 580 O O . VAL A 1 73 ? -2.721 -10.125 3.474 1.00 98.25 73 VAL A O 1
ATOM 583 N N . ILE A 1 74 ? -2.107 -7.988 3.146 1.00 97.62 74 ILE A N 1
ATOM 584 C CA . ILE A 1 74 ? -2.661 -7.476 4.408 1.00 97.62 74 ILE A CA 1
ATOM 585 C C . ILE A 1 74 ? -3.567 -6.278 4.146 1.00 97.62 74 ILE A C 1
ATOM 587 O O . ILE A 1 74 ? -3.189 -5.341 3.458 1.00 97.62 74 ILE A O 1
ATOM 591 N N . VAL A 1 75 ? -4.760 -6.273 4.740 1.00 97.94 75 VAL A N 1
ATOM 592 C CA . VAL A 1 75 ? -5.620 -5.081 4.757 1.00 97.94 75 VAL A CA 1
ATOM 593 C C . VAL A 1 75 ? -5.106 -4.097 5.800 1.00 97.94 75 VAL A C 1
ATOM 595 O O . VAL A 1 75 ? -4.865 -4.481 6.943 1.00 97.94 75 VAL A O 1
ATOM 598 N N . ILE A 1 76 ? -4.981 -2.833 5.412 1.00 97.50 76 ILE A N 1
ATOM 599 C CA . ILE A 1 76 ? -4.499 -1.726 6.243 1.00 97.50 76 ILE A CA 1
ATOM 600 C C . ILE A 1 76 ? -5.554 -0.607 6.311 1.00 97.50 76 ILE A C 1
ATOM 602 O O . ILE A 1 76 ? -6.724 -0.803 5.973 1.00 97.50 76 ILE A O 1
ATOM 606 N N . GLY A 1 77 ? -5.156 0.565 6.809 1.00 95.56 77 GLY A N 1
ATOM 607 C CA . GLY A 1 77 ? -6.001 1.755 6.819 1.00 95.56 77 GLY A CA 1
ATOM 608 C C . GLY A 1 77 ? -7.251 1.604 7.686 1.00 95.56 77 GLY A C 1
ATOM 609 O O . GLY A 1 77 ? -7.272 0.883 8.689 1.00 95.56 77 GLY A O 1
ATOM 610 N N . SER A 1 78 ? -8.317 2.300 7.294 1.00 96.56 78 SER A N 1
ATOM 611 C CA . SER A 1 78 ? -9.550 2.337 8.088 1.00 96.56 78 SER A CA 1
ATOM 612 C C . SER A 1 78 ? -10.257 0.986 8.173 1.00 96.56 78 SER A C 1
ATOM 614 O O . SER A 1 78 ? -10.787 0.638 9.228 1.00 96.56 78 SER A O 1
ATOM 616 N N . ALA A 1 79 ? -10.188 0.180 7.111 1.00 96.75 79 ALA A N 1
ATOM 617 C CA . ALA A 1 79 ? -10.725 -1.176 7.089 1.00 96.75 79 ALA A CA 1
ATOM 618 C C . ALA A 1 79 ? -10.017 -2.111 8.083 1.00 96.75 79 ALA A C 1
ATOM 620 O O . ALA A 1 79 ? -10.625 -3.069 8.569 1.00 96.75 79 ALA A O 1
ATOM 621 N N . LYS A 1 80 ? -8.750 -1.834 8.415 1.00 96.94 80 LYS A N 1
ATOM 622 C CA . LYS A 1 80 ? -7.985 -2.610 9.391 1.00 96.94 80 LYS A CA 1
ATOM 623 C C . LYS A 1 80 ? -8.371 -2.297 10.829 1.00 96.94 80 LYS A C 1
ATOM 625 O O . LYS A 1 80 ? -8.617 -3.234 11.587 1.00 96.94 80 LYS A O 1
ATOM 630 N N . ILE A 1 81 ? -8.416 -1.016 11.193 1.00 96.06 81 ILE A N 1
ATOM 631 C CA . ILE A 1 81 ? -8.519 -0.594 12.598 1.00 96.06 81 ILE A CA 1
ATOM 632 C C . ILE A 1 81 ? -9.912 -0.101 13.014 1.00 96.06 81 ILE A C 1
ATOM 634 O O . ILE A 1 81 ? -10.230 -0.111 14.197 1.00 96.06 81 ILE A O 1
ATOM 638 N N . GLY A 1 82 ? -10.761 0.279 12.055 1.00 97.06 82 GLY A N 1
ATOM 639 C CA . GLY A 1 82 ? -12.125 0.756 12.306 1.00 97.06 82 GLY A CA 1
ATOM 640 C C . GLY A 1 82 ? -12.302 2.277 12.268 1.00 97.06 82 GLY A C 1
ATOM 641 O O . GLY A 1 82 ? -13.410 2.763 12.486 1.00 97.06 82 GLY A O 1
ATOM 642 N N . PHE A 1 83 ? -11.255 3.039 11.953 1.00 97.06 83 PHE A N 1
ATOM 643 C CA . PHE A 1 83 ? -11.303 4.488 11.725 1.00 97.06 83 PHE A CA 1
ATOM 644 C C . PHE A 1 83 ? -10.137 4.937 10.836 1.00 97.06 83 PHE A C 1
ATOM 646 O O . PHE A 1 83 ? -9.148 4.222 10.693 1.00 97.06 83 PHE A O 1
ATOM 653 N N . SER A 1 84 ? -10.251 6.106 10.206 1.00 96.69 84 SER A N 1
ATOM 654 C CA . SER A 1 84 ? -9.215 6.630 9.314 1.00 96.69 84 SER A CA 1
ATOM 655 C C . SER A 1 84 ? -7.888 6.842 10.035 1.00 96.69 84 SER A C 1
ATOM 657 O O . SER A 1 84 ? -7.863 7.427 11.112 1.00 96.69 84 SER A O 1
ATOM 659 N N . LEU A 1 85 ? -6.798 6.426 9.385 1.00 95.00 85 LEU A N 1
ATOM 660 C CA . LEU A 1 85 ? -5.412 6.709 9.769 1.00 95.00 85 LEU A CA 1
ATOM 661 C C . LEU A 1 85 ? -4.758 7.751 8.840 1.00 95.00 85 LEU A C 1
ATOM 663 O O . LEU A 1 85 ? -3.534 7.831 8.758 1.00 95.00 85 LEU A O 1
ATOM 667 N N . SER A 1 86 ? -5.553 8.542 8.115 1.00 92.94 86 SER A N 1
ATOM 668 C CA . SER A 1 86 ? -5.041 9.699 7.375 1.00 92.94 86 SER A CA 1
ATOM 669 C C . SER A 1 86 ? -5.091 10.955 8.256 1.00 92.94 86 SER A C 1
ATOM 671 O O . SER A 1 86 ? -6.133 11.178 8.874 1.00 92.94 86 SER A O 1
ATOM 673 N N . PRO A 1 87 ? -4.054 11.813 8.259 1.00 91.44 87 PRO A N 1
ATOM 674 C CA . PRO A 1 87 ? -4.026 13.049 9.050 1.00 91.44 87 PRO A CA 1
ATOM 675 C C . PRO A 1 87 ? -5.297 13.903 8.906 1.00 91.44 87 PRO A C 1
ATOM 677 O O . PRO A 1 87 ? -5.930 14.225 9.903 1.00 91.44 87 PRO A O 1
ATOM 680 N N . ASP A 1 88 ? -5.757 14.129 7.672 1.00 92.31 88 ASP A N 1
ATOM 681 C CA . ASP A 1 88 ? -6.902 15.013 7.381 1.00 92.31 88 ASP A CA 1
ATOM 682 C C . ASP A 1 88 ? -8.261 14.458 7.825 1.00 92.31 88 ASP A C 1
ATOM 684 O O . ASP A 1 88 ? -9.258 15.172 7.882 1.00 92.31 88 ASP A O 1
ATOM 688 N N . ASN A 1 89 ? -8.335 13.151 8.085 1.00 93.56 89 ASN A N 1
ATOM 689 C CA . ASN A 1 89 ? -9.599 12.475 8.359 1.00 93.56 89 ASN A CA 1
ATOM 690 C C . ASN A 1 89 ? -9.572 11.698 9.672 1.00 93.56 89 ASN A C 1
ATOM 692 O O . ASN A 1 89 ? -10.534 10.989 9.957 1.00 93.56 89 ASN A O 1
ATOM 696 N N . PHE A 1 90 ? -8.492 11.757 10.444 1.00 94.31 90 PHE A N 1
ATOM 697 C CA . PHE A 1 90 ? -8.397 11.048 11.710 1.00 94.31 90 PHE A CA 1
ATOM 698 C C . PHE A 1 90 ? -9.318 11.723 12.748 1.00 94.31 90 PHE A C 1
ATOM 700 O O . PHE A 1 90 ? -9.252 12.941 12.891 1.00 94.31 90 PHE A O 1
ATOM 707 N N . PRO A 1 91 ? -10.167 10.994 13.504 1.00 95.56 91 PRO A N 1
ATOM 708 C CA . PRO A 1 91 ? -10.403 9.549 13.500 1.00 95.56 91 PRO A CA 1
ATOM 709 C C . PRO A 1 91 ? -11.793 9.176 12.938 1.00 95.56 91 PRO A C 1
ATOM 711 O O . PRO A 1 91 ? -12.580 8.495 13.598 1.00 95.56 91 PRO A O 1
ATOM 714 N N . ARG A 1 92 ? -12.141 9.626 11.727 1.00 96.75 92 ARG A N 1
ATOM 715 C CA . ARG A 1 92 ? -13.420 9.310 11.066 1.00 96.75 92 ARG A CA 1
ATOM 716 C C . ARG A 1 92 ? -13.683 7.805 11.087 1.00 96.75 92 ARG A C 1
ATOM 718 O O . ARG A 1 92 ? -12.855 7.033 10.608 1.00 96.75 92 ARG A O 1
ATOM 725 N N . ALA A 1 93 ? -14.846 7.405 11.594 1.00 97.19 93 ALA A N 1
ATOM 726 C CA . ALA A 1 93 ? -15.226 6.003 11.722 1.00 97.19 93 ALA A CA 1
ATOM 727 C C . ALA A 1 93 ? -15.277 5.276 10.368 1.00 97.19 93 ALA A C 1
ATOM 729 O O . ALA A 1 93 ? -15.693 5.839 9.351 1.00 97.19 93 ALA A O 1
ATOM 730 N N . TYR A 1 94 ? -14.887 4.001 10.377 1.00 96.38 94 TYR A N 1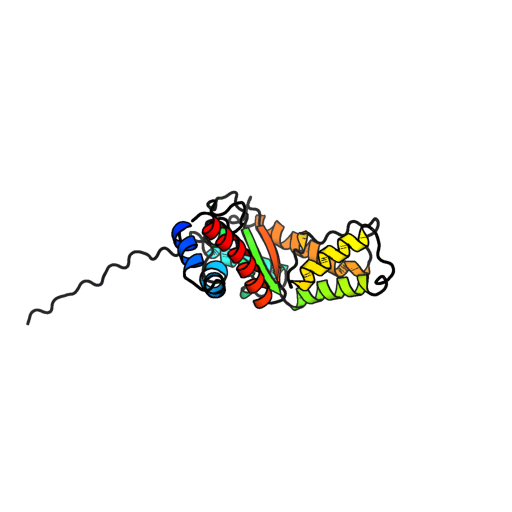
ATOM 731 C CA . TYR A 1 94 ? -15.059 3.101 9.245 1.00 96.38 94 TYR A CA 1
ATOM 732 C C . TYR A 1 94 ? -16.546 2.888 8.948 1.00 96.38 94 TYR A C 1
ATOM 734 O O . TYR A 1 94 ? -17.360 2.706 9.854 1.00 96.38 94 TYR A O 1
ATOM 742 N N . SER A 1 95 ? -16.907 2.865 7.668 1.00 93.94 95 SER A N 1
ATOM 743 C CA . SER A 1 95 ? -18.274 2.598 7.224 1.00 93.94 95 SER A CA 1
ATOM 744 C C . SER A 1 95 ? -18.286 1.716 5.977 1.00 93.94 95 SER A C 1
ATOM 746 O O . SER A 1 95 ? -17.250 1.414 5.393 1.00 93.94 95 SER A O 1
ATOM 748 N N . ARG A 1 96 ? -19.479 1.341 5.504 1.00 88.69 96 ARG A N 1
ATOM 749 C CA . ARG A 1 96 ? -19.623 0.617 4.230 1.00 88.69 96 ARG A CA 1
ATOM 750 C C . ARG A 1 96 ? -19.132 1.396 3.006 1.00 88.69 96 ARG A C 1
ATOM 752 O O . ARG A 1 96 ? -18.865 0.768 1.992 1.00 88.69 96 ARG A O 1
ATOM 759 N N . ARG A 1 97 ? -19.027 2.725 3.106 1.00 91.25 97 ARG A N 1
ATOM 760 C CA . ARG A 1 97 ? -18.487 3.600 2.053 1.00 91.25 97 ARG A CA 1
ATOM 761 C C . ARG A 1 97 ? -16.970 3.773 2.141 1.00 91.25 97 ARG A C 1
ATOM 763 O O . ARG A 1 97 ? -16.408 4.495 1.337 1.00 91.25 97 ARG A O 1
ATOM 770 N N . SER A 1 98 ? -16.331 3.197 3.157 1.00 94.25 98 SER A N 1
ATOM 771 C CA . SER A 1 98 ? -14.886 3.282 3.329 1.00 94.25 98 SER A CA 1
ATOM 772 C C . SER A 1 98 ? -14.188 2.222 2.484 1.00 94.25 98 SER A C 1
ATOM 774 O O . SER A 1 98 ? -14.540 1.035 2.552 1.00 94.25 98 SER A O 1
ATOM 776 N N . ASP A 1 99 ? -13.164 2.662 1.762 1.00 93.94 99 ASP A N 1
ATOM 777 C CA . ASP A 1 99 ? -12.308 1.820 0.934 1.00 93.94 99 ASP A CA 1
ATOM 778 C C . ASP A 1 99 ? -11.623 0.719 1.758 1.00 93.94 99 ASP A C 1
ATOM 780 O O . ASP A 1 99 ? -11.398 0.840 2.971 1.00 93.94 99 ASP A O 1
ATOM 784 N N . ILE A 1 100 ? -11.304 -0.389 1.090 1.00 97.06 100 ILE A N 1
ATOM 785 C CA . ILE A 1 100 ? -10.426 -1.432 1.616 1.00 97.06 100 ILE A CA 1
ATOM 786 C C . ILE A 1 100 ? -9.047 -1.242 0.996 1.00 97.06 100 ILE A C 1
ATOM 788 O O . ILE A 1 100 ? -8.809 -1.636 -0.145 1.00 97.06 100 ILE A O 1
ATOM 792 N N . ASP A 1 101 ? -8.129 -0.689 1.776 1.00 96.75 101 ASP A N 1
ATOM 793 C CA . ASP A 1 101 ? -6.736 -0.554 1.366 1.00 96.75 101 ASP A CA 1
ATOM 794 C C . ASP A 1 101 ? -5.967 -1.841 1.659 1.00 96.75 101 ASP A C 1
ATOM 796 O O . ASP A 1 101 ? -5.971 -2.347 2.786 1.00 96.75 101 ASP A O 1
ATOM 800 N N . VAL A 1 102 ? -5.279 -2.365 0.649 1.00 98.25 102 VAL A N 1
ATOM 801 C CA . VAL A 1 102 ? -4.486 -3.591 0.743 1.00 98.25 102 VAL A CA 1
ATOM 802 C C . VAL A 1 102 ? -3.008 -3.278 0.541 1.00 98.25 102 VAL A C 1
ATOM 804 O O . VAL A 1 102 ? -2.582 -2.688 -0.448 1.00 98.25 102 VAL A O 1
ATOM 807 N N . LEU A 1 103 ? -2.196 -3.711 1.488 1.00 98.12 103 LEU A N 1
ATOM 808 C CA . LEU A 1 103 ? -0.751 -3.729 1.400 1.00 98.12 103 LEU A CA 1
ATOM 809 C C . LEU A 1 103 ? -0.296 -5.083 0.854 1.00 98.12 103 LEU A C 1
ATOM 811 O O . LEU A 1 103 ? -0.702 -6.124 1.373 1.00 98.12 103 LEU A O 1
ATOM 815 N N . LEU A 1 104 ? 0.565 -5.061 -0.166 1.00 98.62 104 LEU A N 1
ATOM 816 C CA . LEU A 1 104 ? 1.180 -6.255 -0.739 1.00 98.62 104 LEU A CA 1
ATOM 817 C C . LEU A 1 104 ? 2.701 -6.148 -0.683 1.00 98.62 104 LEU A C 1
ATOM 819 O O . LEU A 1 104 ? 3.247 -5.132 -1.101 1.00 98.62 104 LEU A O 1
ATOM 823 N N . VAL A 1 105 ? 3.395 -7.189 -0.221 1.00 98.62 105 VAL A N 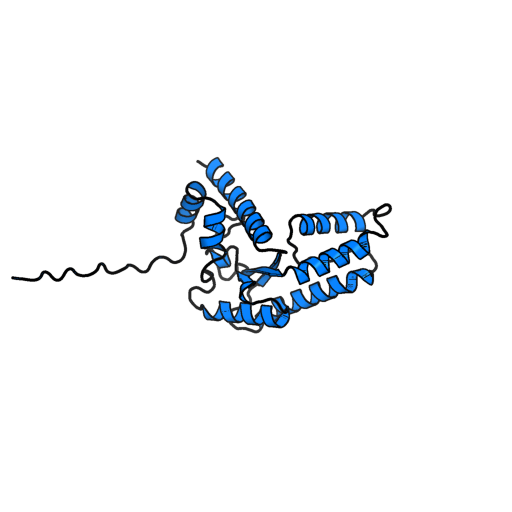1
ATOM 824 C CA . VAL A 1 105 ? 4.869 -7.253 -0.243 1.00 98.62 105 VAL A CA 1
ATOM 825 C C . VAL A 1 105 ? 5.329 -8.272 -1.281 1.00 98.62 105 VAL A C 1
ATOM 827 O O . VAL A 1 105 ? 5.057 -9.465 -1.160 1.00 98.62 105 VAL A O 1
ATOM 830 N N . HIS A 1 106 ? 6.042 -7.826 -2.315 1.00 98.44 106 HIS A N 1
ATOM 831 C CA . HIS A 1 106 ? 6.566 -8.749 -3.324 1.00 98.44 106 HIS A CA 1
ATOM 832 C C . HIS A 1 106 ? 7.844 -8.213 -3.995 1.00 98.44 106 HIS A C 1
ATOM 834 O O . HIS A 1 106 ? 7.759 -7.547 -5.035 1.00 98.44 106 HIS A O 1
ATOM 840 N N . PRO A 1 107 ? 9.038 -8.529 -3.446 1.00 98.31 107 PRO A N 1
ATOM 841 C CA . PRO A 1 107 ? 10.309 -7.971 -3.908 1.00 98.31 107 PRO A CA 1
ATOM 842 C C . PRO A 1 107 ? 10.550 -8.166 -5.408 1.00 98.31 107 PRO A C 1
ATOM 844 O O . PRO A 1 107 ? 10.870 -7.215 -6.109 1.00 98.31 107 PRO A O 1
ATOM 847 N N . ALA A 1 108 ? 10.314 -9.371 -5.936 1.00 97.50 108 ALA A N 1
ATOM 848 C CA . ALA A 1 108 ? 10.562 -9.670 -7.348 1.00 97.50 108 ALA A CA 1
ATOM 849 C C . ALA A 1 108 ? 9.646 -8.882 -8.302 1.00 97.50 108 ALA A C 1
ATOM 851 O O . ALA A 1 108 ? 10.069 -8.484 -9.386 1.00 97.50 108 ALA A O 1
ATOM 852 N N . MET A 1 109 ? 8.399 -8.623 -7.892 1.00 97.38 109 MET A N 1
ATOM 853 C CA . MET A 1 109 ? 7.456 -7.834 -8.696 1.00 97.38 109 MET A CA 1
ATOM 854 C C . MET A 1 109 ? 7.860 -6.364 -8.660 1.00 97.38 109 MET A C 1
ATOM 856 O O . MET A 1 109 ? 7.926 -5.728 -9.709 1.00 97.38 109 MET A O 1
ATOM 860 N N . PHE A 1 110 ? 8.205 -5.856 -7.476 1.00 97.62 110 PHE A N 1
ATOM 861 C CA . PHE A 1 110 ? 8.705 -4.498 -7.304 1.00 97.62 110 PHE A CA 1
ATOM 862 C C . PHE A 1 110 ? 9.971 -4.258 -8.137 1.00 97.62 110 PHE A C 1
ATOM 864 O O . PHE A 1 110 ? 10.027 -3.329 -8.942 1.00 97.62 110 PHE A O 1
ATOM 871 N N . ASP A 1 111 ? 10.959 -5.146 -8.013 1.00 97.12 111 ASP A N 1
ATOM 872 C CA . ASP A 1 111 ? 12.225 -5.055 -8.735 1.00 97.12 111 ASP A CA 1
ATOM 873 C C . ASP A 1 111 ? 12.016 -5.177 -10.254 1.00 97.12 111 ASP A C 1
ATOM 875 O O . ASP A 1 111 ? 12.770 -4.580 -11.020 1.00 97.12 111 ASP A O 1
ATOM 879 N N . SER A 1 112 ? 10.983 -5.893 -10.721 1.00 95.69 112 SER A N 1
ATOM 880 C CA . SER A 1 112 ? 10.634 -5.928 -12.150 1.00 95.69 112 SER A CA 1
ATOM 881 C C . SER A 1 112 ? 10.178 -4.560 -12.672 1.00 95.69 112 SER A C 1
ATOM 883 O O . SER A 1 112 ? 10.623 -4.133 -13.740 1.00 95.69 112 SER A O 1
ATOM 885 N N . VAL A 1 113 ? 9.364 -3.830 -11.898 1.00 93.75 113 VAL A N 1
ATOM 886 C CA . VAL A 1 113 ? 8.935 -2.464 -12.242 1.00 93.75 113 VAL A CA 1
ATOM 887 C C . VAL A 1 113 ? 10.131 -1.532 -12.217 1.00 93.75 113 VAL A C 1
ATOM 889 O O . VAL A 1 113 ? 10.354 -0.791 -13.172 1.00 93.75 113 VAL A O 1
ATOM 892 N N . TRP A 1 114 ? 10.943 -1.616 -11.164 1.00 95.56 114 TRP A N 1
ATOM 893 C CA . TRP A 1 114 ? 12.140 -0.799 -11.038 1.00 95.56 114 TRP A CA 1
ATOM 894 C C . TRP A 1 114 ? 13.094 -1.005 -12.221 1.00 95.56 114 TRP A C 1
ATOM 896 O O . TRP A 1 114 ? 13.483 -0.036 -12.869 1.00 95.56 114 TRP A O 1
ATOM 906 N N . LYS A 1 115 ? 13.413 -2.254 -12.576 1.00 96.06 115 LYS A N 1
ATOM 907 C CA . LYS A 1 115 ? 14.264 -2.569 -13.736 1.00 96.06 115 LYS A CA 1
ATOM 908 C C . LYS A 1 115 ? 13.668 -2.059 -15.049 1.00 96.06 115 LYS A C 1
ATOM 910 O O . LYS A 1 115 ? 14.408 -1.535 -15.875 1.00 96.06 115 LYS A O 1
ATOM 915 N N . THR A 1 116 ? 12.348 -2.158 -15.218 1.00 94.81 116 THR A N 1
ATOM 916 C CA . THR A 1 116 ? 11.639 -1.622 -16.393 1.00 94.81 116 THR A CA 1
ATOM 917 C C . THR A 1 116 ? 11.807 -0.102 -16.496 1.00 94.81 116 THR A C 1
ATOM 919 O O . THR A 1 116 ? 12.159 0.417 -17.554 1.00 94.81 116 THR A O 1
ATOM 922 N N . LEU A 1 117 ? 11.641 0.613 -15.378 1.00 92.25 117 LEU A N 1
ATOM 923 C CA . LEU A 1 117 ? 11.860 2.058 -15.310 1.00 92.25 117 LEU A CA 1
ATOM 924 C C . LEU A 1 117 ? 13.317 2.427 -15.605 1.00 92.25 117 LEU A C 1
ATOM 926 O O . LEU A 1 117 ? 13.564 3.363 -16.359 1.00 92.25 117 LEU A O 1
ATOM 930 N N . LEU A 1 118 ? 14.286 1.682 -15.062 1.00 93.81 118 LEU A N 1
ATOM 931 C CA . LEU A 1 118 ? 15.706 1.901 -15.351 1.00 93.81 118 LEU A CA 1
ATOM 932 C C . LEU A 1 118 ? 16.013 1.709 -16.840 1.00 93.81 118 LEU A C 1
ATOM 934 O O . LEU A 1 118 ? 16.690 2.553 -17.423 1.00 93.81 118 LEU A O 1
ATOM 938 N N . ALA A 1 119 ? 15.494 0.650 -17.465 1.00 94.31 119 ALA A N 1
ATOM 939 C CA . ALA A 1 119 ? 15.702 0.373 -18.886 1.00 94.31 119 ALA A CA 1
ATOM 940 C C . ALA A 1 119 ? 15.152 1.489 -19.788 1.00 94.31 119 ALA A C 1
ATOM 942 O O . ALA A 1 119 ? 15.796 1.863 -20.765 1.00 94.31 119 ALA A O 1
ATOM 943 N N . TRP A 1 120 ? 14.000 2.063 -19.436 1.00 92.00 120 TRP A N 1
ATOM 944 C CA . TRP A 1 120 ? 13.449 3.223 -20.139 1.00 92.00 120 TRP A CA 1
ATOM 945 C C . TRP A 1 120 ? 14.256 4.507 -19.884 1.00 92.00 120 TRP A C 1
ATOM 947 O O . TRP A 1 120 ? 14.424 5.335 -20.777 1.00 92.00 120 TRP A O 1
ATOM 957 N N . HIS A 1 121 ? 14.783 4.670 -18.670 1.00 90.50 121 HIS A N 1
ATOM 958 C CA . HIS A 1 121 ? 15.405 5.908 -18.222 1.00 90.50 121 HIS A CA 1
ATOM 959 C C . HIS A 1 121 ? 16.880 6.064 -18.624 1.00 90.50 121 HIS A C 1
ATOM 961 O O . HIS A 1 121 ? 17.309 7.159 -18.986 1.00 90.50 121 HIS A O 1
ATOM 967 N N . TYR A 1 122 ? 17.693 5.006 -18.526 1.00 91.31 122 TYR A N 1
ATOM 968 C CA . TYR A 1 122 ? 19.147 5.087 -18.740 1.00 91.31 122 TYR A CA 1
ATOM 969 C C . TYR A 1 122 ? 19.547 5.649 -20.113 1.00 91.31 122 TYR A C 1
ATOM 971 O O . TYR A 1 122 ? 20.371 6.566 -20.129 1.00 91.31 122 TYR A O 1
ATOM 979 N N . PRO A 1 123 ? 18.953 5.205 -21.240 1.00 92.44 123 PRO A N 1
ATOM 980 C CA . PRO A 1 123 ? 19.268 5.750 -22.564 1.00 92.44 123 PRO A CA 1
ATOM 981 C C . PRO A 1 123 ? 18.921 7.236 -22.728 1.00 92.44 123 PRO A C 1
ATOM 983 O O . PRO A 1 123 ? 19.396 7.884 -23.652 1.00 92.44 123 PRO A O 1
ATOM 986 N N . ARG A 1 124 ? 18.084 7.778 -21.835 1.00 89.06 124 ARG A N 1
ATOM 987 C CA . ARG A 1 124 ? 17.511 9.129 -21.907 1.00 89.06 124 ARG A CA 1
ATOM 988 C C . ARG A 1 124 ? 17.985 10.029 -20.765 1.00 89.06 124 ARG A C 1
ATOM 990 O O . ARG A 1 124 ? 17.474 11.127 -20.572 1.00 89.06 124 ARG A O 1
ATOM 997 N N . ARG A 1 125 ? 18.950 9.564 -19.963 1.00 84.00 125 ARG A N 1
ATOM 998 C CA . ARG A 1 125 ? 19.305 10.168 -18.668 1.00 84.00 125 ARG A CA 1
ATOM 999 C C . ARG A 1 125 ? 19.704 11.644 -18.763 1.00 84.00 125 ARG A C 1
ATOM 1001 O O . ARG A 1 125 ? 19.444 12.381 -17.817 1.00 84.00 125 ARG A O 1
ATOM 1008 N N . SER A 1 126 ? 20.342 12.048 -19.859 1.00 86.25 126 SER A N 1
ATOM 1009 C CA . SER A 1 126 ? 20.820 13.415 -20.108 1.00 86.25 126 SER A CA 1
ATOM 1010 C C . SER A 1 126 ? 19.897 14.250 -21.002 1.00 86.25 126 SER A C 1
ATOM 1012 O O . SER A 1 126 ? 20.206 15.409 -21.248 1.00 86.25 126 SER A O 1
ATOM 1014 N N . SER A 1 127 ? 18.799 13.677 -21.503 1.00 86.88 127 SER A N 1
ATOM 1015 C CA . SER A 1 127 ? 17.908 14.301 -22.493 1.00 86.88 127 SER A CA 1
ATOM 1016 C C . SER A 1 127 ? 16.424 14.226 -22.120 1.00 86.88 127 SER A C 1
ATOM 1018 O O . SER A 1 127 ? 15.569 14.513 -22.949 1.00 86.88 127 SER A O 1
ATOM 1020 N N . LEU A 1 128 ? 16.105 13.814 -20.891 1.00 86.38 128 LEU A N 1
ATOM 1021 C CA . LEU A 1 128 ? 14.738 13.797 -20.376 1.00 86.38 128 LEU A CA 1
ATOM 1022 C C . LEU A 1 128 ? 14.270 15.209 -20.028 1.00 86.38 128 LEU A C 1
ATOM 1024 O O . LEU A 1 128 ? 14.876 15.872 -19.188 1.00 86.38 128 LEU A O 1
ATOM 1028 N N . ASP A 1 129 ? 13.153 15.613 -20.618 1.00 85.88 129 ASP A N 1
ATOM 1029 C CA . ASP A 1 129 ? 12.511 16.902 -20.411 1.00 85.88 129 ASP A CA 1
ATOM 1030 C C . ASP A 1 129 ? 10.980 16.768 -20.310 1.00 85.88 129 ASP A C 1
ATOM 1032 O O . ASP A 1 129 ? 10.404 15.681 -20.440 1.00 85.88 129 ASP A O 1
ATOM 1036 N N . GLY A 1 130 ? 10.326 17.886 -19.986 1.00 87.12 130 GLY A N 1
ATOM 1037 C CA . GLY A 1 130 ? 8.870 18.017 -19.952 1.00 87.12 130 GLY A CA 1
ATOM 1038 C C . GLY A 1 130 ? 8.141 16.912 -19.176 1.00 87.12 130 GLY A C 1
ATOM 1039 O O . GLY A 1 130 ? 8.541 16.513 -18.080 1.00 87.12 130 GLY A O 1
ATOM 1040 N N . VAL A 1 131 ? 7.059 16.411 -19.779 1.00 85.56 131 VAL A N 1
ATOM 1041 C CA . VAL A 1 131 ? 6.161 15.398 -19.194 1.00 85.56 131 VAL A CA 1
ATOM 1042 C C . VAL A 1 131 ? 6.905 14.111 -18.834 1.00 85.56 131 VAL A C 1
ATOM 1044 O O . VAL A 1 131 ? 6.609 13.496 -17.810 1.00 85.56 131 VAL A O 1
ATOM 1047 N N . ASP A 1 132 ? 7.901 13.716 -19.628 1.00 87.81 132 ASP A N 1
ATOM 1048 C CA . ASP A 1 132 ? 8.666 12.501 -19.363 1.00 87.81 132 ASP A CA 1
ATOM 1049 C C . ASP A 1 132 ? 9.562 12.651 -18.129 1.00 87.81 132 ASP A C 1
ATOM 1051 O O . ASP A 1 132 ? 9.692 11.701 -17.352 1.00 87.81 132 ASP A O 1
ATOM 1055 N N . TRP A 1 133 ? 10.147 13.834 -17.908 1.00 87.50 133 TRP A N 1
ATOM 1056 C CA . TRP A 1 133 ? 10.899 14.120 -16.686 1.00 87.50 133 TRP A CA 1
ATOM 1057 C C . TRP A 1 133 ? 10.000 14.118 -15.448 1.00 87.50 133 TRP A C 1
ATOM 1059 O O . TRP A 1 133 ? 10.345 13.477 -14.452 1.00 87.50 133 TRP A O 1
ATOM 1069 N N . ASP A 1 134 ? 8.846 14.786 -15.504 1.00 87.81 134 ASP A N 1
ATOM 1070 C CA . ASP A 1 134 ? 7.911 14.855 -14.376 1.00 87.81 134 ASP A CA 1
ATOM 1071 C C . ASP A 1 134 ? 7.363 13.473 -14.017 1.00 87.81 134 ASP A C 1
ATOM 1073 O O . ASP A 1 134 ? 7.367 13.068 -12.846 1.00 87.81 134 ASP A O 1
ATOM 1077 N N . TRP A 1 135 ? 6.985 12.700 -15.037 1.00 88.31 135 TRP A N 1
ATOM 1078 C CA . TRP A 1 135 ? 6.575 11.318 -14.867 1.00 88.31 135 TRP A CA 1
ATOM 1079 C C . TRP A 1 135 ? 7.687 10.480 -14.227 1.00 88.31 135 TRP A C 1
ATOM 1081 O O . TRP A 1 135 ? 7.465 9.836 -13.198 1.00 88.31 135 TRP A O 1
ATOM 1091 N N . ALA A 1 136 ? 8.906 10.532 -14.777 1.00 87.56 136 ALA A N 1
ATOM 1092 C CA . ALA A 1 136 ? 10.055 9.800 -14.253 1.00 87.56 136 ALA A CA 1
ATOM 1093 C C . ALA A 1 136 ? 10.369 10.182 -12.803 1.00 87.56 136 ALA A C 1
ATOM 1095 O O . ALA A 1 136 ? 10.630 9.311 -11.973 1.00 87.56 136 ALA A O 1
ATOM 1096 N N . ARG A 1 137 ? 10.340 11.480 -12.483 1.00 88.75 137 ARG A N 1
ATOM 1097 C CA . ARG A 1 137 ? 10.601 12.011 -11.142 1.00 88.75 137 ARG A CA 1
ATOM 1098 C C . ARG A 1 137 ? 9.628 11.433 -10.123 1.00 88.75 137 ARG A C 1
ATOM 1100 O O . ARG A 1 137 ? 10.069 10.978 -9.070 1.00 88.75 137 ARG A O 1
ATOM 1107 N N . HIS A 1 138 ? 8.338 11.405 -10.443 1.00 87.88 138 HIS A N 1
ATOM 1108 C CA . HIS A 1 138 ? 7.331 10.854 -9.544 1.00 87.88 138 HIS A CA 1
ATOM 1109 C C . HIS A 1 138 ? 7.530 9.346 -9.314 1.00 87.88 138 HIS A C 1
ATOM 1111 O O . HIS A 1 138 ? 7.480 8.892 -8.173 1.00 87.88 138 HIS A O 1
ATOM 1117 N N . ARG A 1 139 ? 7.860 8.579 -10.365 1.00 90.69 139 ARG A N 1
ATOM 1118 C CA . ARG A 1 139 ? 8.183 7.145 -10.236 1.00 90.69 139 ARG A CA 1
ATOM 1119 C C . ARG A 1 139 ? 9.449 6.898 -9.418 1.00 90.69 139 ARG A C 1
ATOM 1121 O O . ARG A 1 139 ? 9.516 5.933 -8.666 1.00 90.69 139 ARG A O 1
ATOM 1128 N N . ARG A 1 140 ? 10.468 7.753 -9.553 1.00 89.62 140 ARG A N 1
ATOM 1129 C CA . ARG A 1 140 ? 11.700 7.645 -8.758 1.00 89.62 140 ARG A CA 1
ATOM 1130 C C . ARG A 1 140 ? 11.433 7.833 -7.269 1.00 89.62 140 ARG A C 1
ATOM 1132 O O . ARG A 1 140 ? 12.049 7.121 -6.488 1.00 89.62 140 ARG A O 1
ATOM 1139 N N . ASP A 1 141 ? 10.546 8.753 -6.892 1.00 91.19 141 ASP A N 1
ATOM 1140 C CA . ASP A 1 141 ? 10.177 8.965 -5.487 1.00 91.19 141 ASP A CA 1
ATOM 1141 C C . ASP A 1 141 ? 9.525 7.707 -4.894 1.00 91.19 141 ASP A C 1
ATOM 11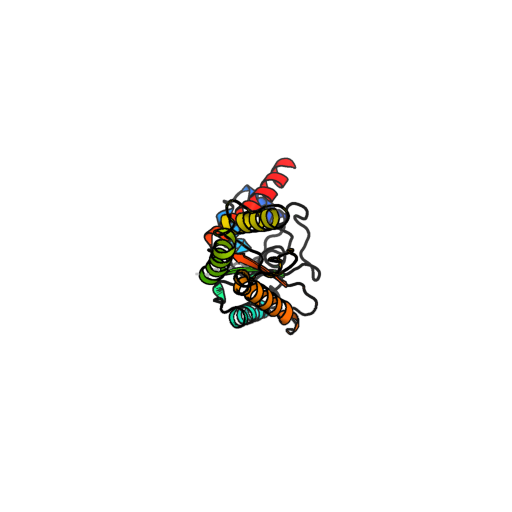43 O O . ASP A 1 141 ? 9.999 7.179 -3.892 1.00 91.19 141 ASP A O 1
ATOM 1147 N N . GLU A 1 142 ? 8.529 7.144 -5.582 1.00 92.88 142 GLU A N 1
ATOM 1148 C CA . GLU A 1 142 ? 7.901 5.866 -5.212 1.00 92.88 142 GLU A CA 1
ATOM 1149 C C . GLU A 1 142 ? 8.949 4.754 -5.022 1.00 92.88 142 GLU A C 1
ATOM 1151 O O . GLU A 1 142 ? 9.062 4.146 -3.951 1.00 92.88 142 GLU A O 1
ATOM 1156 N N . ILE A 1 143 ? 9.789 4.544 -6.043 1.00 94.56 143 ILE A N 1
ATOM 1157 C CA . ILE A 1 143 ? 10.820 3.505 -6.022 1.00 94.56 143 ILE A CA 1
ATOM 1158 C C . ILE A 1 143 ? 11.831 3.717 -4.890 1.00 94.56 143 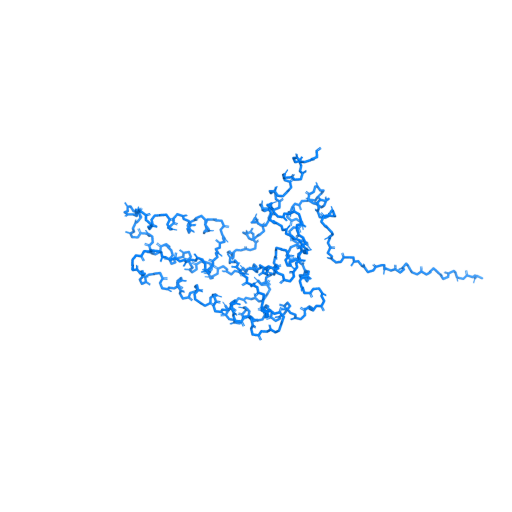ILE A C 1
ATOM 1160 O O . ILE A 1 143 ? 12.194 2.750 -4.220 1.00 94.56 143 ILE A O 1
ATOM 1164 N N . TYR A 1 144 ? 12.269 4.957 -4.660 1.00 95.75 144 TYR A N 1
ATOM 1165 C CA . TYR A 1 144 ? 13.217 5.301 -3.601 1.00 95.75 144 TYR A CA 1
ATOM 1166 C C . TYR A 1 144 ? 12.679 4.924 -2.217 1.00 95.75 144 TYR A C 1
ATOM 1168 O O . TYR A 1 144 ? 13.399 4.338 -1.412 1.00 95.75 144 TYR A O 1
ATOM 1176 N N . TRP A 1 145 ? 11.394 5.182 -1.966 1.00 96.75 145 TRP A N 1
ATOM 1177 C CA . TRP A 1 145 ? 10.731 4.818 -0.712 1.00 96.75 145 TRP A CA 1
ATOM 1178 C C . TRP A 1 145 ? 10.289 3.348 -0.644 1.00 96.75 145 TRP A C 1
ATOM 1180 O O . TRP A 1 145 ? 9.719 2.919 0.363 1.00 96.75 145 TRP A O 1
ATOM 1190 N N . GLY A 1 146 ? 10.544 2.558 -1.690 1.00 97.50 146 GLY A N 1
ATOM 1191 C CA . GLY A 1 146 ? 10.269 1.124 -1.718 1.00 97.50 146 GLY A CA 1
ATOM 1192 C C . GLY A 1 146 ? 8.786 0.763 -1.766 1.00 97.50 146 GLY A C 1
ATOM 1193 O O . GLY A 1 146 ? 8.410 -0.321 -1.307 1.00 97.50 146 GLY A O 1
ATOM 1194 N N . TRP A 1 147 ? 7.944 1.643 -2.311 1.00 96.81 147 TRP A N 1
ATOM 1195 C CA . TRP A 1 147 ? 6.527 1.374 -2.546 1.00 96.81 147 TRP A CA 1
ATOM 1196 C C . TRP A 1 147 ? 6.084 1.882 -3.917 1.00 96.81 147 TRP A C 1
ATOM 1198 O O . TRP A 1 147 ? 6.700 2.771 -4.477 1.00 96.81 147 TRP A O 1
ATOM 1208 N N . LEU A 1 148 ? 5.022 1.319 -4.483 1.00 94.25 148 LEU A N 1
ATOM 1209 C CA . LEU A 1 148 ? 4.414 1.815 -5.718 1.00 94.25 148 LEU A CA 1
ATOM 1210 C C . LEU A 1 148 ? 2.935 1.434 -5.771 1.00 94.25 148 LEU A C 1
ATOM 1212 O O . LEU A 1 148 ? 2.519 0.438 -5.176 1.00 94.25 148 LEU A O 1
ATOM 1216 N N . GLU A 1 149 ? 2.130 2.217 -6.482 1.00 91.75 149 GLU A N 1
ATOM 1217 C CA . GLU A 1 149 ? 0.716 1.920 -6.723 1.00 91.75 149 GLU A CA 1
ATOM 1218 C C . GLU A 1 149 ? 0.521 1.503 -8.191 1.00 91.75 149 GLU A C 1
ATOM 1220 O O . GLU A 1 149 ? 0.387 2.370 -9.056 1.00 91.75 149 GLU A O 1
ATOM 1225 N N . PRO A 1 150 ? 0.509 0.190 -8.516 1.00 91.12 150 PRO A N 1
ATOM 1226 C CA . PRO A 1 150 ? 0.553 -0.272 -9.908 1.00 91.12 150 PRO A CA 1
ATOM 1227 C C . PRO A 1 150 ? -0.602 0.238 -10.776 1.00 91.12 150 PRO A C 1
ATOM 1229 O O . PRO A 1 150 ? -0.416 0.487 -11.965 1.00 91.12 150 PRO A O 1
ATOM 1232 N N . SER A 1 151 ? -1.787 0.437 -10.195 1.00 86.00 151 SER A N 1
ATOM 1233 C CA . SER A 1 151 ? -2.967 0.985 -10.882 1.00 86.00 151 SER A CA 1
ATOM 1234 C C . SER A 1 151 ? -2.807 2.448 -11.319 1.00 86.00 151 SER A C 1
ATOM 1236 O O . SER A 1 151 ? -3.560 2.913 -12.177 1.00 86.00 151 SER A O 1
ATOM 1238 N N . ARG A 1 152 ? -1.843 3.181 -10.746 1.00 83.31 152 ARG A N 1
ATOM 1239 C CA . ARG A 1 152 ? -1.579 4.601 -11.034 1.00 83.31 152 ARG A CA 1
ATOM 1240 C C . ARG A 1 152 ? -0.326 4.839 -11.863 1.00 83.31 152 ARG A C 1
ATOM 1242 O O . ARG A 1 152 ? -0.004 5.985 -12.161 1.00 83.31 152 ARG A O 1
ATOM 1249 N N . VAL A 1 153 ? 0.350 3.781 -12.301 1.00 81.12 153 VAL A N 1
ATOM 1250 C CA . VAL A 1 153 ? 1.512 3.891 -13.186 1.00 81.12 153 VAL A CA 1
ATOM 1251 C C . VAL A 1 153 ? 1.045 4.108 -14.632 1.00 81.12 153 VAL A C 1
ATOM 1253 O O . VAL A 1 153 ? 1.158 3.232 -15.488 1.00 81.12 153 VAL A O 1
ATOM 1256 N N . ARG A 1 154 ? 0.460 5.281 -14.895 1.00 76.62 154 ARG A N 1
ATOM 1257 C CA . ARG A 1 154 ? 0.047 5.731 -16.232 1.00 76.62 154 ARG A CA 1
ATOM 1258 C C . ARG A 1 154 ? 1.179 6.513 -16.863 1.00 76.62 154 ARG A C 1
ATOM 1260 O O . ARG A 1 154 ? 1.780 7.330 -16.180 1.00 76.62 154 ARG A O 1
ATOM 1267 N N . TYR A 1 155 ? 1.492 6.223 -18.117 1.00 77.50 155 TYR A N 1
ATOM 1268 C CA . TYR A 1 155 ? 2.449 6.998 -18.894 1.00 77.50 155 TYR A CA 1
ATOM 1269 C C . TYR A 1 155 ? 1.663 7.939 -19.801 1.00 77.50 155 TYR A C 1
ATOM 1271 O O . TYR A 1 155 ? 0.895 7.466 -20.638 1.00 77.50 155 TYR A O 1
ATOM 1279 N N . ASP A 1 156 ? 1.850 9.241 -19.605 1.00 71.44 156 ASP A N 1
ATOM 1280 C CA . ASP A 1 156 ? 1.034 10.286 -20.236 1.00 71.44 156 ASP A CA 1
ATOM 1281 C C . ASP A 1 156 ? 1.660 10.840 -21.533 1.00 71.44 156 ASP A C 1
ATOM 1283 O O . ASP A 1 156 ? 1.187 11.830 -22.089 1.00 71.44 156 ASP A O 1
ATOM 1287 N N . GLY A 1 157 ? 2.730 10.211 -22.035 1.00 69.75 157 GLY A N 1
ATOM 1288 C CA . GLY A 1 157 ? 3.340 10.559 -23.319 1.00 69.75 157 GLY A CA 1
ATOM 1289 C C . GLY A 1 157 ? 2.489 10.128 -24.522 1.00 69.75 157 GLY A C 1
ATOM 1290 O O . GLY A 1 157 ? 1.712 9.177 -24.446 1.00 69.75 157 GLY A O 1
ATOM 1291 N N . LEU A 1 158 ? 2.680 10.802 -25.665 1.00 61.91 158 LEU A N 1
ATOM 1292 C CA . LEU A 1 158 ? 1.899 10.601 -26.902 1.00 61.91 158 LEU A CA 1
ATOM 1293 C C . LEU A 1 158 ? 1.930 9.158 -27.443 1.00 61.91 158 LEU A C 1
ATOM 1295 O O . LEU A 1 158 ? 0.985 8.724 -28.098 1.00 61.91 158 LEU A O 1
ATOM 1299 N N . SER A 1 159 ? 3.001 8.409 -27.173 1.00 74.44 159 SER A N 1
ATOM 1300 C CA . SER A 1 159 ? 3.152 7.004 -27.561 1.00 74.44 159 SER A CA 1
ATOM 1301 C C . SER A 1 159 ? 3.755 6.201 -26.416 1.00 74.44 159 SER A C 1
ATOM 1303 O O . SER A 1 159 ? 4.823 6.561 -25.924 1.00 74.44 159 SER A O 1
ATOM 1305 N N . PHE A 1 160 ? 3.112 5.101 -26.020 1.00 80.69 160 PHE A N 1
ATOM 1306 C CA . PHE A 1 160 ? 3.605 4.228 -24.955 1.00 80.69 160 PHE A CA 1
ATOM 1307 C C . PHE A 1 160 ? 4.805 3.389 -25.444 1.00 80.69 160 PHE A C 1
ATOM 1309 O O . PHE A 1 160 ? 4.611 2.540 -26.313 1.00 80.69 160 PHE A O 1
ATOM 1316 N N . PRO A 1 161 ? 6.026 3.577 -24.910 1.00 87.44 161 PRO A N 1
ATOM 1317 C CA . PRO A 1 161 ? 7.216 2.879 -25.392 1.00 87.44 161 PRO A CA 1
ATOM 1318 C C . PRO A 1 161 ? 7.182 1.377 -25.096 1.00 87.44 161 PRO A C 1
ATOM 1320 O O . PRO A 1 161 ? 6.829 0.970 -23.987 1.00 87.44 161 PRO A O 1
ATOM 1323 N N . ASP A 1 162 ? 7.666 0.558 -26.035 1.00 92.06 162 ASP A N 1
ATOM 1324 C CA . ASP A 1 162 ? 7.698 -0.907 -25.895 1.00 92.06 162 ASP A CA 1
ATOM 1325 C C . ASP A 1 162 ? 8.452 -1.375 -24.644 1.00 92.06 162 ASP A C 1
ATOM 1327 O O . ASP A 1 162 ? 8.043 -2.323 -23.973 1.00 92.06 162 ASP A O 1
ATOM 1331 N N . VAL A 1 163 ? 9.527 -0.671 -24.273 1.00 92.50 163 VAL A N 1
ATOM 1332 C CA . VAL A 1 163 ? 10.309 -0.961 -23.061 1.00 92.50 163 VAL A CA 1
ATOM 1333 C C . VAL A 1 163 ? 9.466 -0.873 -21.784 1.00 92.50 163 VAL A C 1
ATOM 1335 O O . VAL A 1 163 ? 9.778 -1.545 -20.809 1.00 92.50 163 VAL A O 1
ATOM 1338 N N . LEU A 1 164 ? 8.367 -0.109 -21.782 1.00 92.56 164 LEU A N 1
ATOM 1339 C CA . LEU A 1 164 ? 7.445 0.006 -20.650 1.00 92.56 164 LEU A CA 1
ATOM 1340 C C . LEU A 1 164 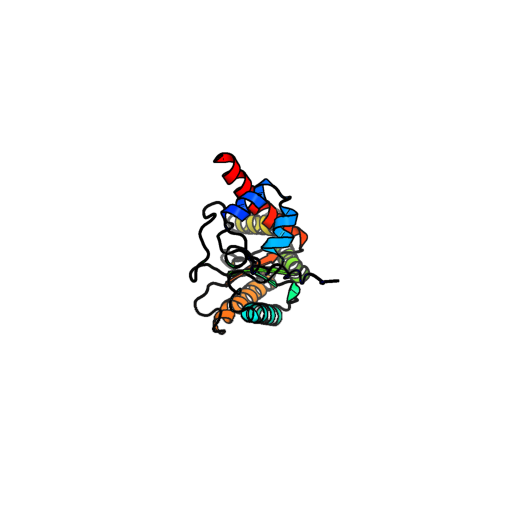? 6.336 -1.066 -20.659 1.00 92.56 164 LEU A C 1
ATOM 1342 O O . LEU A 1 164 ? 5.533 -1.121 -19.722 1.00 92.56 164 LEU A O 1
ATOM 1346 N N . HIS A 1 165 ? 6.262 -1.941 -21.673 1.00 92.56 165 HIS A N 1
ATOM 1347 C CA . HIS A 1 165 ? 5.236 -2.990 -21.763 1.00 92.56 165 HIS A CA 1
ATOM 1348 C C . HIS A 1 165 ? 5.142 -3.896 -20.527 1.00 92.56 165 HIS A C 1
ATOM 1350 O O . HIS A 1 165 ? 4.014 -4.148 -20.095 1.00 92.56 165 HIS A O 1
ATOM 1356 N N . PRO A 1 166 ? 6.245 -4.358 -19.900 1.00 92.81 166 PRO A N 1
ATOM 1357 C CA . PRO A 1 166 ? 6.153 -5.169 -18.685 1.00 92.81 166 PRO A CA 1
ATOM 1358 C C . PRO A 1 166 ? 5.394 -4.459 -17.557 1.00 92.81 166 PRO A C 1
ATOM 1360 O O . PRO A 1 166 ? 4.536 -5.052 -16.904 1.00 92.81 166 PRO A O 1
ATOM 1363 N N . MET A 1 167 ? 5.648 -3.163 -17.381 1.00 91.38 167 MET A N 1
ATOM 1364 C CA . MET A 1 167 ? 4.990 -2.326 -16.380 1.00 91.38 167 MET A CA 1
ATOM 1365 C C . MET A 1 167 ? 3.513 -2.075 -16.723 1.00 91.38 167 MET A C 1
ATOM 1367 O O . MET A 1 167 ? 2.667 -2.167 -15.834 1.00 91.38 167 MET A O 1
ATOM 1371 N N . ARG A 1 168 ? 3.171 -1.846 -18.002 1.00 90.81 168 ARG A N 1
ATOM 1372 C CA . ARG A 1 168 ? 1.768 -1.767 -18.463 1.00 90.81 168 ARG A CA 1
ATOM 1373 C C . ARG A 1 168 ? 1.007 -3.054 -18.174 1.00 90.81 168 ARG A C 1
ATOM 1375 O O . ARG A 1 168 ? -0.101 -3.013 -17.650 1.00 90.81 168 ARG A O 1
ATOM 1382 N N . ASN A 1 169 ? 1.604 -4.193 -18.517 1.00 92.62 169 ASN A N 1
ATOM 1383 C CA . ASN A 1 169 ? 0.996 -5.504 -18.328 1.00 92.62 169 ASN A CA 1
ATOM 1384 C C . ASN A 1 169 ? 0.775 -5.788 -16.838 1.00 92.62 169 ASN A C 1
ATOM 1386 O O . ASN A 1 169 ? -0.289 -6.278 -16.467 1.00 92.62 169 ASN A O 1
ATOM 1390 N N . LEU A 1 170 ? 1.731 -5.413 -15.979 1.00 94.19 170 LEU A N 1
ATOM 1391 C CA . LEU A 1 170 ? 1.549 -5.477 -14.532 1.00 94.19 170 LEU A CA 1
ATOM 1392 C C . LEU A 1 170 ? 0.404 -4.575 -14.060 1.00 94.19 170 LEU A C 1
ATOM 1394 O O . LEU A 1 170 ? -0.435 -5.031 -13.291 1.00 94.19 170 LEU A O 1
ATOM 1398 N N . SER A 1 171 ? 0.348 -3.319 -14.513 1.00 93.81 171 SER A N 1
ATOM 1399 C CA . SER A 1 171 ? -0.726 -2.384 -14.153 1.00 93.81 171 SER A CA 1
ATOM 1400 C C . SER A 1 171 ? -2.106 -2.937 -14.532 1.00 93.81 171 SER A C 1
ATOM 1402 O O . SER A 1 171 ? -3.028 -2.926 -13.715 1.00 93.81 171 SER A O 1
ATOM 1404 N N . ALA A 1 172 ? -2.228 -3.516 -15.730 1.00 93.12 172 ALA A N 1
ATOM 1405 C CA . ALA A 1 172 ? -3.452 -4.156 -16.202 1.00 93.12 172 ALA A CA 1
ATOM 1406 C C . ALA A 1 172 ? -3.818 -5.406 -15.383 1.00 93.12 172 ALA A C 1
ATOM 1408 O O . ALA A 1 172 ? -4.969 -5.546 -14.968 1.00 93.12 172 ALA A O 1
ATOM 1409 N N . ALA A 1 173 ? -2.853 -6.291 -15.104 1.00 95.31 173 ALA A N 1
ATOM 1410 C CA . ALA A 1 173 ? -3.067 -7.477 -14.272 1.00 95.31 173 ALA A CA 1
ATOM 1411 C C . ALA A 1 173 ? -3.482 -7.100 -12.842 1.00 95.31 173 ALA A C 1
ATOM 1413 O O . ALA A 1 173 ? -4.414 -7.682 -12.290 1.00 95.31 173 ALA A O 1
ATOM 1414 N N . TRP A 1 174 ? -2.842 -6.079 -12.269 1.00 97.19 174 TRP A N 1
ATOM 1415 C CA . TRP A 1 174 ? -3.178 -5.523 -10.963 1.00 97.19 174 TRP A CA 1
ATOM 1416 C C . TRP A 1 174 ? -4.597 -4.969 -10.930 1.00 97.19 174 TRP A C 1
ATOM 1418 O O . TRP A 1 174 ? -5.402 -5.370 -10.092 1.00 97.19 174 TRP A O 1
ATOM 1428 N N . PHE A 1 175 ? -4.930 -4.083 -11.871 1.00 95.19 175 PHE A N 1
ATOM 1429 C CA . PHE A 1 175 ? -6.273 -3.527 -11.984 1.00 95.19 175 PHE A CA 1
ATOM 1430 C C . PHE A 1 175 ? -7.325 -4.632 -12.134 1.00 95.19 175 PHE A C 1
ATOM 1432 O O . PHE A 1 175 ? -8.331 -4.619 -11.426 1.00 95.19 175 PHE A O 1
ATOM 1439 N N . GLY A 1 176 ? -7.066 -5.619 -12.998 1.00 95.56 176 GLY A N 1
ATOM 1440 C CA . GLY A 1 176 ? -7.926 -6.783 -13.185 1.00 95.56 176 GLY A CA 1
ATOM 1441 C C . GLY A 1 176 ? -8.133 -7.569 -11.891 1.00 95.56 176 GLY A C 1
ATOM 1442 O O . GLY A 1 176 ? -9.278 -7.813 -11.514 1.00 95.56 176 GLY A O 1
ATOM 1443 N N . ALA A 1 177 ? -7.057 -7.900 -11.174 1.00 97.50 177 ALA A N 1
ATOM 1444 C CA . ALA A 1 177 ? -7.124 -8.636 -9.913 1.00 97.50 177 ALA A CA 1
ATOM 1445 C C . ALA A 1 177 ? -8.014 -7.924 -8.884 1.00 97.50 177 ALA A C 1
ATOM 1447 O O . ALA A 1 177 ? -8.978 -8.506 -8.389 1.00 97.50 177 ALA A O 1
ATOM 1448 N N . PHE A 1 178 ? -7.756 -6.639 -8.627 1.00 97.56 178 PHE A N 1
ATOM 1449 C CA . PHE A 1 178 ? -8.526 -5.859 -7.657 1.00 97.56 178 PHE A CA 1
ATOM 1450 C C . PHE A 1 178 ? -9.975 -5.654 -8.087 1.00 97.56 178 PHE A C 1
ATOM 1452 O O . PHE A 1 178 ? -10.893 -5.893 -7.303 1.00 97.56 178 PHE A O 1
ATOM 1459 N N . ARG A 1 179 ? -10.214 -5.271 -9.347 1.00 96.06 179 ARG A N 1
ATOM 1460 C CA . ARG A 1 179 ? -11.576 -5.041 -9.845 1.00 96.06 179 ARG A CA 1
ATOM 1461 C C . ARG A 1 179 ? -12.422 -6.303 -9.757 1.00 96.06 179 ARG A C 1
ATOM 1463 O O . ARG A 1 179 ? -13.624 -6.240 -9.501 1.00 96.06 179 ARG A O 1
ATOM 1470 N N . SER A 1 180 ? -11.798 -7.455 -9.962 1.00 97.06 180 SER A N 1
ATOM 1471 C CA . SER A 1 180 ? -12.505 -8.717 -10.031 1.00 97.06 180 SER A CA 1
ATOM 1472 C C . SER A 1 180 ? -12.882 -9.314 -8.670 1.00 97.06 180 SER A C 1
ATOM 1474 O O . SER A 1 180 ? -13.677 -10.257 -8.640 1.00 97.06 180 SER A O 1
ATOM 1476 N N . LEU A 1 181 ? -12.429 -8.704 -7.564 1.00 97.56 181 LEU A N 1
ATOM 1477 C CA . LEU A 1 181 ? -12.953 -8.960 -6.218 1.00 97.56 181 LEU A CA 1
ATOM 1478 C C . LEU A 1 181 ? -14.448 -8.640 -6.112 1.00 97.56 181 LEU A C 1
ATOM 1480 O O . LEU A 1 181 ? -15.148 -9.302 -5.352 1.00 97.56 181 LEU A O 1
ATOM 1484 N N . ALA A 1 182 ? -14.972 -7.704 -6.912 1.00 96.38 182 ALA A N 1
ATOM 1485 C CA . ALA A 1 182 ? -16.395 -7.351 -6.915 1.00 96.38 182 ALA A CA 1
ATOM 1486 C C . ALA A 1 182 ? -17.332 -8.537 -7.239 1.00 96.38 182 ALA A C 1
ATOM 1488 O O . ALA A 1 182 ? -18.537 -8.446 -7.012 1.00 96.38 182 ALA A O 1
ATOM 1489 N N . ARG A 1 183 ? -16.785 -9.654 -7.747 1.00 96.62 183 ARG A N 1
ATOM 1490 C CA . ARG A 1 183 ? -17.499 -10.919 -7.975 1.00 96.62 183 ARG A CA 1
ATOM 1491 C C . ARG A 1 183 ? -17.877 -11.647 -6.681 1.00 96.62 183 ARG A C 1
ATOM 1493 O O . ARG A 1 183 ? -18.787 -12.470 -6.709 1.00 96.62 183 ARG A O 1
ATOM 1500 N N . TYR A 1 184 ? -17.205 -11.367 -5.564 1.00 96.44 184 TYR A N 1
ATOM 1501 C CA . TYR A 1 184 ? -17.535 -11.971 -4.274 1.00 96.44 184 TYR A CA 1
ATOM 1502 C C . TYR A 1 184 ? -18.514 -11.085 -3.488 1.00 96.44 184 TYR A C 1
ATOM 1504 O O . TYR A 1 184 ? -18.311 -9.867 -3.416 1.00 96.44 184 TYR A O 1
ATOM 1512 N N . PRO A 1 185 ? -19.531 -11.669 -2.823 1.00 93.38 185 PRO A N 1
ATOM 1513 C CA . PRO A 1 185 ? -20.531 -10.909 -2.069 1.00 93.38 185 PRO A CA 1
ATOM 1514 C C . PRO A 1 185 ? -19.961 -9.951 -1.013 1.00 93.38 185 PRO A C 1
ATOM 1516 O O . PRO A 1 185 ? -20.536 -8.891 -0.781 1.00 93.38 185 PRO A O 1
ATOM 1519 N N . ASP A 1 186 ? -18.827 -10.284 -0.389 1.00 91.75 186 ASP A N 1
ATOM 1520 C CA . ASP A 1 186 ? -18.212 -9.448 0.653 1.00 91.75 186 ASP A CA 1
ATOM 1521 C C . ASP A 1 186 ? -17.533 -8.170 0.120 1.00 91.75 186 ASP A C 1
ATOM 1523 O O . ASP A 1 186 ? -17.317 -7.221 0.885 1.00 91.75 186 ASP A O 1
ATOM 1527 N N . PHE A 1 187 ? -17.239 -8.112 -1.185 1.00 95.50 187 PHE A N 1
ATOM 1528 C CA . PHE A 1 187 ? -16.580 -6.976 -1.851 1.00 95.50 187 PHE A CA 1
ATOM 1529 C C . PHE A 1 187 ? -17.465 -6.279 -2.888 1.00 95.50 187 PHE A C 1
ATOM 1531 O O . PHE A 1 187 ? -17.062 -5.272 -3.466 1.00 95.50 187 PHE A O 1
ATOM 1538 N N . MET A 1 188 ? -18.673 -6.783 -3.132 1.00 93.50 188 MET A N 1
ATOM 1539 C CA . MET A 1 188 ? -19.603 -6.174 -4.077 1.00 93.50 188 MET A CA 1
ATOM 1540 C C . MET A 1 188 ? -19.941 -4.736 -3.655 1.00 93.50 188 MET A C 1
ATOM 1542 O O . MET A 1 188 ? -20.352 -4.489 -2.521 1.00 93.50 188 MET A O 1
ATOM 1546 N N . GLY A 1 189 ? -19.748 -3.783 -4.571 1.00 91.19 189 GLY A N 1
ATOM 1547 C CA . GLY A 1 189 ? -19.982 -2.357 -4.312 1.00 91.19 189 GLY A CA 1
ATOM 1548 C C . GLY A 1 189 ? -18.991 -1.710 -3.336 1.00 91.19 189 GLY A C 1
ATOM 1549 O O . GLY A 1 189 ? -19.272 -0.626 -2.832 1.00 91.19 189 GLY A O 1
ATOM 1550 N N . ARG A 1 190 ? -17.865 -2.372 -3.041 1.00 92.75 190 ARG A N 1
ATOM 1551 C CA . ARG A 1 190 ? -16.765 -1.839 -2.228 1.00 92.75 190 ARG A CA 1
ATOM 1552 C C . ARG A 1 190 ? -15.604 -1.478 -3.144 1.00 92.75 190 ARG A C 1
ATOM 1554 O O . ARG A 1 190 ? -15.261 -2.263 -4.029 1.00 92.75 190 ARG A O 1
ATOM 1561 N N . ASP A 1 191 ? -14.951 -0.362 -2.861 1.00 94.38 191 ASP A N 1
ATOM 1562 C CA . ASP A 1 191 ? -13.680 -0.043 -3.495 1.00 94.38 191 ASP A CA 1
ATOM 1563 C C . ASP A 1 191 ? -12.550 -0.738 -2.735 1.00 94.38 191 ASP A C 1
ATOM 1565 O O . ASP A 1 191 ? -12.397 -0.599 -1.519 1.00 94.38 191 ASP A O 1
ATOM 1569 N N . VAL A 1 192 ? -11.793 -1.560 -3.462 1.00 96.69 192 VAL A N 1
ATOM 1570 C CA . VAL A 1 192 ? -10.606 -2.246 -2.954 1.00 96.69 192 VAL A CA 1
ATOM 1571 C C . VAL A 1 192 ? -9.422 -1.753 -3.762 1.00 96.69 192 VAL A C 1
ATOM 1573 O O . VAL A 1 192 ? -9.398 -1.889 -4.987 1.00 96.69 192 VAL A O 1
ATOM 1576 N N . SER A 1 193 ? -8.447 -1.178 -3.074 1.00 95.44 193 SER A N 1
ATOM 1577 C CA . SER A 1 193 ? -7.232 -0.642 -3.673 1.00 95.44 193 SER A CA 1
ATOM 1578 C C . SER A 1 193 ? -6.020 -1.323 -3.055 1.00 95.44 193 SER A C 1
ATOM 1580 O O . SER A 1 193 ? -6.120 -1.950 -1.997 1.00 95.44 193 SER A O 1
ATOM 1582 N N . GLY A 1 194 ? -4.860 -1.221 -3.696 1.00 96.06 194 GLY A N 1
ATOM 1583 C CA . GLY A 1 194 ? -3.664 -1.732 -3.060 1.00 96.06 194 GLY A CA 1
ATOM 1584 C C . GLY A 1 194 ? -2.378 -1.086 -3.508 1.00 96.06 194 GLY A C 1
ATOM 1585 O O . GLY A 1 194 ? -2.267 -0.556 -4.613 1.00 96.06 194 GLY A O 1
ATOM 1586 N N . ARG A 1 195 ? -1.387 -1.200 -2.628 1.00 97.19 195 ARG A N 1
ATOM 1587 C CA . ARG A 1 195 ? -0.030 -0.709 -2.828 1.00 97.19 195 ARG A CA 1
ATOM 1588 C C . ARG A 1 195 ? 0.963 -1.851 -2.697 1.00 97.19 195 ARG A C 1
ATOM 1590 O O . ARG A 1 195 ? 0.889 -2.646 -1.759 1.00 97.19 195 ARG A O 1
ATOM 1597 N N . LEU A 1 196 ? 1.898 -1.903 -3.637 1.00 98.31 196 LEU A N 1
ATOM 1598 C CA . LEU A 1 196 ? 3.006 -2.841 -3.632 1.00 98.31 196 LEU A CA 1
ATOM 1599 C C . LEU A 1 196 ? 4.180 -2.238 -2.864 1.00 98.31 196 LEU A C 1
ATOM 1601 O O . LEU A 1 196 ? 4.574 -1.105 -3.117 1.00 98.31 196 LEU A O 1
ATOM 1605 N N . TYR A 1 197 ? 4.768 -3.019 -1.973 1.00 98.62 197 TYR A N 1
ATOM 1606 C CA . TYR A 1 197 ? 5.979 -2.696 -1.238 1.00 98.62 197 TYR A CA 1
ATOM 1607 C C . TYR A 1 197 ? 7.075 -3.693 -1.589 1.00 98.62 197 TYR A C 1
ATOM 1609 O O . TYR A 1 197 ? 6.820 -4.879 -1.831 1.00 98.62 197 TYR A O 1
ATOM 1617 N N . ARG A 1 198 ? 8.318 -3.211 -1.591 1.00 98.50 198 ARG A N 1
ATOM 1618 C CA . ARG A 1 198 ? 9.483 -4.049 -1.870 1.00 98.50 198 ARG A CA 1
ATOM 1619 C C . ARG A 1 198 ? 9.752 -5.038 -0.739 1.00 98.50 198 ARG A C 1
ATOM 1621 O O . ARG A 1 198 ? 9.964 -6.212 -1.009 1.00 98.50 198 ARG A O 1
ATOM 1628 N N . THR A 1 199 ? 9.734 -4.577 0.513 1.00 98.62 199 THR A N 1
ATOM 1629 C CA . THR A 1 199 ? 9.947 -5.412 1.712 1.00 98.62 199 THR A CA 1
ATOM 1630 C C . THR A 1 199 ? 9.007 -4.999 2.845 1.00 98.62 199 THR A C 1
ATOM 1632 O O . THR A 1 199 ? 8.415 -3.916 2.811 1.00 98.62 199 THR A O 1
ATOM 1635 N N . TRP A 1 200 ? 8.913 -5.841 3.877 1.00 98.50 200 TRP A N 1
ATOM 1636 C CA . TRP A 1 200 ? 8.201 -5.518 5.115 1.00 98.50 200 TRP A CA 1
ATOM 1637 C C . TRP A 1 200 ? 8.768 -4.292 5.835 1.00 98.50 200 TRP A C 1
ATOM 1639 O O . TRP A 1 200 ? 7.998 -3.543 6.428 1.00 98.50 200 TRP A O 1
ATOM 1649 N N . ASP A 1 201 ? 10.070 -4.027 5.723 1.00 98.62 201 ASP A N 1
ATOM 1650 C CA . ASP A 1 201 ? 10.683 -2.834 6.316 1.00 98.62 201 ASP A CA 1
ATOM 1651 C C . ASP A 1 201 ? 10.214 -1.549 5.626 1.00 98.62 201 ASP A C 1
ATOM 1653 O O . ASP A 1 201 ? 9.880 -0.578 6.300 1.00 98.62 201 ASP A O 1
ATOM 1657 N N . HIS A 1 202 ? 10.093 -1.550 4.292 1.00 98.62 202 HIS A N 1
ATOM 1658 C CA . HIS A 1 202 ? 9.530 -0.406 3.560 1.00 98.62 202 HIS A CA 1
ATOM 1659 C C . HIS A 1 202 ? 8.054 -0.185 3.927 1.00 98.62 202 HIS A C 1
ATOM 1661 O O . HIS A 1 202 ? 7.620 0.950 4.137 1.00 98.62 202 HIS A O 1
ATOM 1667 N N . ALA A 1 203 ? 7.283 -1.271 4.057 1.00 98.44 203 ALA A N 1
ATOM 1668 C CA . ALA A 1 203 ? 5.904 -1.220 4.535 1.00 98.44 203 ALA A CA 1
ATOM 1669 C C . ALA A 1 203 ? 5.812 -0.631 5.951 1.00 98.44 203 ALA A C 1
ATOM 1671 O O . ALA A 1 203 ? 5.022 0.284 6.188 1.00 98.44 203 ALA A O 1
ATOM 1672 N N . LEU A 1 204 ? 6.636 -1.122 6.880 1.00 98.69 204 LEU A N 1
ATOM 1673 C CA . LEU A 1 204 ? 6.701 -0.652 8.261 1.00 98.69 204 LEU A CA 1
ATOM 1674 C C . LEU A 1 204 ? 7.063 0.832 8.318 1.00 98.69 204 LEU A C 1
ATOM 1676 O O . LEU A 1 204 ? 6.331 1.608 8.929 1.00 98.69 204 LEU A O 1
ATOM 1680 N N . ALA A 1 205 ? 8.135 1.236 7.635 1.00 98.44 205 ALA A N 1
ATOM 1681 C CA . ALA A 1 205 ? 8.595 2.619 7.596 1.00 98.44 205 ALA A CA 1
ATOM 1682 C C . ALA A 1 205 ? 7.503 3.569 7.083 1.00 98.44 205 ALA A C 1
ATOM 1684 O O . ALA A 1 205 ? 7.269 4.621 7.683 1.00 98.44 205 ALA A O 1
ATOM 1685 N N . TYR A 1 206 ? 6.774 3.175 6.032 1.00 97.50 206 TYR A N 1
ATOM 1686 C CA . TYR A 1 206 ? 5.662 3.960 5.499 1.00 97.50 206 TYR A CA 1
ATOM 1687 C C . TYR A 1 206 ? 4.533 4.138 6.524 1.00 97.50 206 TYR A C 1
ATOM 1689 O O . TYR A 1 206 ? 4.062 5.255 6.745 1.00 97.50 206 TYR A O 1
ATOM 1697 N N . GLN A 1 207 ? 4.097 3.052 7.173 1.00 97.94 207 GLN A N 1
ATOM 1698 C CA . GLN A 1 207 ? 3.022 3.124 8.170 1.00 97.94 207 GLN A CA 1
ATOM 1699 C C . GLN A 1 207 ? 3.453 3.924 9.406 1.00 97.94 207 GLN A C 1
ATOM 1701 O O . GLN A 1 207 ? 2.686 4.746 9.904 1.00 97.94 207 GLN A O 1
ATOM 1706 N N . VAL A 1 208 ? 4.698 3.760 9.862 1.00 98.44 208 VAL A N 1
ATOM 1707 C CA . VAL A 1 208 ? 5.264 4.559 10.957 1.00 98.44 208 VAL A CA 1
ATOM 1708 C C . VAL A 1 208 ? 5.279 6.041 10.594 1.00 98.44 208 VAL A C 1
ATOM 1710 O O . VAL A 1 208 ? 4.863 6.864 11.406 1.00 98.44 208 VAL A O 1
ATOM 1713 N N . ALA A 1 209 ? 5.708 6.403 9.382 1.00 97.25 209 ALA A N 1
ATOM 1714 C CA . ALA A 1 209 ? 5.700 7.792 8.928 1.00 97.25 209 ALA A CA 1
ATOM 1715 C C . ALA A 1 209 ? 4.280 8.386 8.897 1.00 97.25 209 ALA A C 1
ATOM 1717 O O . ALA A 1 209 ? 4.093 9.542 9.276 1.00 97.25 209 ALA A O 1
ATOM 1718 N N . ALA A 1 210 ? 3.272 7.600 8.507 1.00 95.81 210 ALA A N 1
ATOM 1719 C CA . ALA A 1 210 ? 1.873 8.023 8.565 1.00 95.81 210 ALA A CA 1
ATOM 1720 C C . ALA A 1 210 ? 1.399 8.255 10.013 1.00 95.81 210 ALA A C 1
ATOM 1722 O O . ALA A 1 210 ? 0.821 9.302 10.308 1.00 95.81 210 ALA A O 1
ATOM 1723 N N . LEU A 1 211 ? 1.707 7.335 10.937 1.00 97.50 211 LEU A N 1
ATOM 1724 C CA . LEU A 1 211 ? 1.356 7.490 12.353 1.00 97.50 211 LEU A CA 1
ATOM 1725 C C . LEU A 1 211 ? 2.093 8.656 13.025 1.00 97.50 211 LEU A C 1
ATOM 1727 O O . LEU A 1 211 ? 1.503 9.326 13.867 1.00 97.50 211 LEU A O 1
ATOM 1731 N N . LYS A 1 212 ? 3.342 8.949 12.633 1.00 97.38 212 LYS A N 1
ATOM 1732 C CA . LYS A 1 212 ? 4.086 10.130 13.113 1.00 97.38 212 LYS A CA 1
ATOM 1733 C C . LYS A 1 212 ? 3.332 11.428 12.827 1.00 97.38 212 LYS A C 1
ATOM 1735 O O . LYS A 1 212 ? 3.257 12.278 13.706 1.00 97.38 212 LYS A O 1
ATOM 1740 N N . LYS A 1 213 ? 2.736 11.563 11.635 1.00 96.81 213 LYS A N 1
ATOM 1741 C CA . LYS A 1 213 ? 1.935 12.746 11.270 1.00 96.81 213 LYS A CA 1
ATOM 1742 C C . LYS A 1 213 ? 0.698 12.890 12.155 1.00 96.81 213 LYS A C 1
ATOM 1744 O O . LYS A 1 213 ? 0.409 13.985 12.614 1.00 96.81 213 LYS A O 1
ATOM 1749 N N . ILE A 1 214 ? -0.002 11.787 12.430 1.00 96.19 214 ILE A N 1
ATOM 1750 C CA . ILE A 1 214 ? -1.157 11.801 13.342 1.00 96.19 214 ILE A CA 1
ATOM 1751 C C . ILE A 1 214 ? -0.718 12.157 14.763 1.00 96.19 214 ILE A C 1
ATOM 1753 O O . ILE A 1 214 ? -1.372 12.960 15.418 1.00 96.19 214 ILE A O 1
ATOM 1757 N N . LYS A 1 215 ? 0.386 11.572 15.239 1.00 96.19 215 LYS A N 1
ATOM 1758 C CA . LYS A 1 215 ? 0.924 11.855 16.571 1.00 96.19 215 LYS A CA 1
ATOM 1759 C C . LYS A 1 215 ? 1.245 13.342 16.739 1.00 96.19 215 LYS A C 1
ATOM 1761 O O . LYS A 1 215 ? 0.828 13.909 17.737 1.00 96.19 215 LYS A O 1
ATOM 1766 N N . ALA A 1 216 ? 1.904 13.959 15.757 1.00 95.25 216 ALA A N 1
ATOM 1767 C CA . ALA A 1 216 ? 2.189 15.394 15.775 1.00 95.25 216 ALA A CA 1
ATOM 1768 C C . ALA A 1 216 ? 0.900 16.229 15.882 1.00 95.25 216 ALA A C 1
ATOM 1770 O O . ALA A 1 216 ? 0.787 17.048 16.782 1.00 95.25 216 ALA A O 1
ATOM 1771 N N . LEU A 1 217 ? -0.120 15.928 15.066 1.00 91.94 217 LEU A N 1
ATOM 1772 C CA . LEU A 1 217 ? -1.415 16.620 15.137 1.00 91.94 217 LEU A CA 1
ATOM 1773 C C . LEU A 1 217 ? -2.113 16.486 16.497 1.00 91.94 217 LEU A C 1
ATOM 1775 O O . LEU A 1 217 ? -2.802 17.406 16.914 1.00 91.94 217 LEU A O 1
ATOM 1779 N N . ILE A 1 218 ? -1.978 15.340 17.171 1.00 90.94 218 ILE A N 1
ATOM 1780 C CA . ILE A 1 218 ? -2.540 15.149 18.516 1.00 90.94 218 ILE A CA 1
ATOM 1781 C C . ILE A 1 218 ? -1.800 16.028 19.527 1.00 90.94 218 ILE A C 1
ATOM 1783 O O . ILE A 1 218 ? -2.447 16.645 20.362 1.00 90.94 218 ILE A O 1
ATOM 1787 N N . GLN A 1 219 ? -0.469 16.084 19.439 1.00 89.50 219 GLN A N 1
ATOM 1788 C CA . GLN A 1 219 ? 0.367 16.860 20.356 1.00 89.50 219 GLN A CA 1
ATOM 1789 C C . GLN A 1 219 ? 0.214 18.373 20.166 1.00 89.50 219 GLN A C 1
ATOM 1791 O O . GLN A 1 219 ? 0.363 19.106 21.129 1.00 89.50 219 GLN A O 1
ATOM 1796 N N . ASP A 1 220 ? -0.109 18.837 18.958 1.00 85.62 220 ASP A N 1
ATOM 1797 C CA . ASP A 1 220 ? -0.350 20.260 18.686 1.00 85.62 220 ASP A CA 1
ATOM 1798 C C . ASP A 1 220 ? -1.707 20.758 19.233 1.00 85.62 220 ASP A C 1
ATOM 1800 O O . ASP A 1 220 ? -1.975 21.959 19.225 1.00 85.62 220 ASP A O 1
ATOM 1804 N N . TRP A 1 221 ? -2.605 19.849 19.633 1.00 65.69 221 TRP A N 1
ATOM 1805 C CA . TRP A 1 221 ? -3.961 20.165 20.112 1.00 65.69 221 TRP A CA 1
ATOM 1806 C C . TRP A 1 221 ? -4.111 20.074 21.639 1.00 65.69 221 TRP A C 1
ATOM 1808 O O . TRP A 1 221 ? -5.172 20.437 22.153 1.00 65.69 221 TRP A O 1
ATOM 1818 N N . GLU A 1 222 ? -3.096 19.561 22.337 1.00 57.22 222 GLU A N 1
ATOM 1819 C CA . GLU A 1 222 ? -3.015 19.460 23.805 1.00 57.22 222 GLU A CA 1
ATOM 1820 C C . GLU A 1 222 ? -2.140 20.580 24.379 1.00 57.22 222 GLU A C 1
ATOM 1822 O O . GLU A 1 222 ? -2.553 21.154 25.413 1.00 57.22 222 GLU A O 1
#

pLDDT: mean 89.58, std 15.7, range [27.36, 98.69]

Radius of gyration: 21.25 Å; chains: 1; bounding box: 41×49×83 Å

Sequence (222 aa):
MKLCATKMPTEQPSKNYPTAAEFKQLLLTQPLEEIVKARIFAGVPYAFSKRPQAMDTLRNHLSNQLRIPPENVIVIGSAKIGFSLSPDNFPRAYSRRSDIDVLLVHPAMFDSVWKTLLAWHYPRRSSLDGVDWDWARHRRDEIYWGWLEPSRVRYDGLSFPDVLHPMRNLSAAWFGAFRSLARYPDFMGRDVSGRLYRTWDHALAYQVAALKKIKALIQDWE